Protein AF-A0A7X5Q4P7-F1 (afdb_monomer)

pLDDT: mean 75.38, std 23.19, range [30.03, 98.56]

Solvent-accessible surface area (backbone atoms only — not comparable to full-atom values): 17234 Å² total; per-residue (Å²): 124,75,67,67,56,54,57,60,57,51,59,61,58,67,78,73,73,81,76,84,82,74,85,82,78,89,74,89,78,78,92,73,88,84,77,88,77,82,89,75,85,79,78,77,83,89,79,81,81,82,79,59,72,75,64,62,54,59,66,60,60,74,66,74,66,83,81,75,87,78,77,82,71,84,77,64,68,76,69,62,65,70,67,66,76,75,76,83,83,81,78,83,86,84,88,80,89,84,87,90,87,77,96,78,83,93,75,80,93,80,86,78,79,89,68,87,69,76,76,75,80,74,76,81,56,62,39,76,70,57,77,77,55,74,66,51,54,50,50,53,50,48,54,43,43,51,58,31,74,50,52,73,70,54,47,61,75,41,38,68,59,52,50,49,52,51,57,76,45,67,81,49,51,62,69,57,48,52,46,53,40,64,71,34,72,69,48,44,51,25,50,54,46,22,59,74,34,68,71,54,31,49,58,49,49,54,58,50,43,55,52,47,51,54,38,47,74,69,66,70,41,73,77,33,44,57,41,42,17,58,77,64,73,48,62,46,67,65,55,48,50,26,63,76,70,66,35,54,67,58,44,52,53,51,49,55,62,59,51,64,76,74,120

Structure (mmCIF, N/CA/C/O backbone):
data_AF-A0A7X5Q4P7-F1
#
_entry.id   AF-A0A7X5Q4P7-F1
#
loop_
_atom_site.group_PDB
_atom_site.id
_atom_site.type_symbol
_atom_site.label_atom_id
_atom_site.label_alt_id
_atom_site.label_comp_id
_atom_site.label_asym_id
_atom_site.label_entity_id
_atom_site.label_seq_id
_atom_site.pdbx_PDB_ins_code
_atom_site.Cartn_x
_atom_site.Cartn_y
_atom_site.Cartn_z
_atom_site.occupancy
_atom_site.B_iso_or_equiv
_atom_site.auth_seq_id
_atom_site.auth_comp_id
_atom_site.auth_asym_id
_atom_site.auth_atom_id
_atom_site.pdbx_PDB_model_num
ATOM 1 N N . MET A 1 1 ? 28.514 2.087 5.784 1.00 44.16 1 MET A N 1
ATOM 2 C CA . MET A 1 1 ? 27.407 1.846 4.825 1.00 44.16 1 MET A CA 1
ATOM 3 C C . MET A 1 1 ? 25.999 1.965 5.427 1.00 44.16 1 MET A C 1
ATOM 5 O O . MET A 1 1 ? 25.095 2.312 4.687 1.00 44.16 1 MET A O 1
ATOM 9 N N . LYS A 1 2 ? 25.782 1.750 6.739 1.00 30.03 2 LYS A N 1
ATOM 10 C CA . LYS A 1 2 ? 24.465 1.969 7.387 1.00 30.03 2 LYS A CA 1
ATOM 11 C C . LYS A 1 2 ? 24.111 3.456 7.610 1.00 30.03 2 LYS A C 1
ATOM 13 O O . LYS A 1 2 ? 22.942 3.805 7.663 1.00 30.03 2 LYS A O 1
ATOM 18 N N . THR A 1 3 ? 25.109 4.339 7.678 1.00 33.47 3 THR A N 1
ATOM 19 C CA . THR A 1 3 ? 24.943 5.764 8.024 1.00 33.47 3 THR A CA 1
ATOM 20 C C . THR A 1 3 ? 24.511 6.657 6.856 1.00 33.47 3 THR A C 1
ATOM 22 O O . THR A 1 3 ? 23.756 7.597 7.070 1.00 33.47 3 THR A O 1
ATOM 25 N N . LEU A 1 4 ? 24.896 6.341 5.612 1.00 30.67 4 LEU A N 1
ATOM 26 C CA . LEU A 1 4 ? 24.435 7.096 4.432 1.00 30.67 4 LEU A CA 1
ATOM 27 C C . LEU A 1 4 ? 22.938 6.878 4.137 1.00 30.67 4 LEU A C 1
ATOM 29 O O . LEU A 1 4 ? 22.281 7.751 3.576 1.00 30.67 4 LEU A O 1
ATOM 33 N N . ILE A 1 5 ? 22.384 5.738 4.562 1.00 42.56 5 ILE A N 1
ATOM 34 C CA . ILE A 1 5 ? 20.968 5.394 4.368 1.00 42.56 5 ILE A CA 1
ATOM 35 C C . ILE A 1 5 ? 20.071 6.217 5.311 1.00 42.56 5 ILE A C 1
ATOM 37 O O . ILE A 1 5 ? 19.001 6.663 4.904 1.00 42.56 5 ILE A O 1
ATOM 41 N N . ALA A 1 6 ? 20.537 6.519 6.529 1.00 35.66 6 ALA A N 1
ATOM 42 C CA . ALA A 1 6 ? 19.802 7.362 7.477 1.00 35.66 6 ALA A CA 1
ATOM 43 C C . ALA A 1 6 ? 19.658 8.821 6.993 1.00 35.66 6 ALA A C 1
ATOM 45 O O . ALA A 1 6 ? 18.632 9.453 7.233 1.00 35.66 6 ALA A O 1
ATOM 46 N N . ILE A 1 7 ? 20.643 9.340 6.249 1.00 37.41 7 ILE A N 1
ATOM 47 C CA . ILE A 1 7 ? 20.622 10.716 5.726 1.00 37.41 7 ILE A CA 1
ATOM 48 C C . ILE A 1 7 ? 19.608 10.863 4.572 1.00 37.41 7 ILE A C 1
ATOM 50 O O . ILE A 1 7 ? 18.927 11.882 4.483 1.00 37.41 7 ILE A O 1
ATOM 54 N N . SER A 1 8 ? 19.415 9.829 3.739 1.00 35.50 8 SER A N 1
ATOM 55 C CA . SER A 1 8 ? 18.372 9.845 2.694 1.00 35.50 8 SER A CA 1
ATOM 56 C C . SER A 1 8 ? 16.945 9.731 3.245 1.00 35.50 8 SER A C 1
ATOM 58 O O . SER A 1 8 ? 16.029 10.302 2.657 1.00 35.50 8 SER A O 1
ATOM 60 N N . LEU A 1 9 ? 16.748 9.052 4.380 1.00 39.72 9 LEU A N 1
ATOM 61 C CA . LEU A 1 9 ? 15.451 8.976 5.068 1.00 39.72 9 LEU A CA 1
ATOM 62 C C . LEU A 1 9 ? 15.114 10.267 5.837 1.00 39.72 9 LEU A C 1
ATOM 64 O O . LEU A 1 9 ? 13.952 10.656 5.897 1.00 39.72 9 LEU A O 1
ATOM 68 N N . ALA A 1 10 ? 16.113 10.994 6.347 1.00 34.34 10 ALA A N 1
ATOM 69 C CA . ALA A 1 10 ? 15.900 12.302 6.975 1.00 34.34 10 ALA A CA 1
ATOM 70 C C . ALA A 1 10 ? 15.531 13.406 5.960 1.00 34.34 10 ALA A C 1
ATOM 72 O O . ALA A 1 10 ? 14.744 14.295 6.278 1.00 34.34 10 ALA A O 1
ATOM 73 N N . ALA A 1 11 ? 16.016 13.331 4.715 1.00 38.34 11 ALA A N 1
ATOM 74 C CA . ALA A 1 11 ? 15.588 14.247 3.650 1.00 38.34 11 ALA A CA 1
ATOM 75 C C . ALA A 1 11 ? 14.103 14.057 3.262 1.00 38.34 11 ALA A C 1
ATOM 77 O O . ALA A 1 11 ? 13.435 15.021 2.893 1.00 38.34 11 ALA A O 1
ATOM 78 N N . LEU A 1 12 ? 13.564 12.842 3.428 1.00 46.25 12 LEU A N 1
ATOM 79 C CA . LEU A 1 12 ? 12.129 12.541 3.306 1.00 46.25 12 LEU A CA 1
ATOM 80 C C . LEU A 1 12 ? 11.284 13.144 4.449 1.00 46.25 12 LEU A C 1
ATOM 82 O O . LEU A 1 12 ? 10.089 13.363 4.269 1.00 46.25 12 LEU A O 1
ATOM 86 N N . PHE A 1 13 ? 11.890 13.462 5.600 1.00 41.94 13 PHE A N 1
ATOM 87 C CA . PHE A 1 13 ? 11.204 14.037 6.765 1.00 41.94 13 PHE A CA 1
ATOM 88 C C . PHE A 1 13 ? 10.986 15.557 6.657 1.00 41.94 13 PHE A C 1
ATOM 90 O O . PHE A 1 13 ? 10.002 16.074 7.181 1.00 41.94 13 PHE A O 1
ATOM 97 N N . VAL A 1 14 ? 11.862 16.284 5.952 1.00 41.16 14 VAL A N 1
ATOM 98 C CA . VAL A 1 14 ? 11.784 17.758 5.851 1.00 41.16 14 VAL A CA 1
ATOM 99 C C . VAL A 1 14 ? 10.824 18.222 4.747 1.00 41.16 14 VAL A C 1
ATOM 101 O O . VAL A 1 14 ? 10.177 19.251 4.898 1.00 41.16 14 VAL A O 1
ATOM 104 N N . ALA A 1 15 ? 10.645 17.449 3.673 1.00 40.34 15 ALA A N 1
ATOM 105 C CA . ALA A 1 15 ? 9.782 17.848 2.556 1.00 40.34 15 ALA A CA 1
ATOM 106 C C . ALA A 1 15 ? 8.267 17.678 2.814 1.00 40.34 15 ALA A C 1
ATOM 108 O O . ALA A 1 15 ? 7.466 18.090 1.981 1.00 40.34 15 ALA A O 1
ATOM 109 N N . ASN A 1 16 ? 7.860 17.075 3.939 1.00 45.00 16 ASN A N 1
ATOM 110 C CA . ASN A 1 16 ? 6.469 16.659 4.180 1.00 45.00 16 ASN A CA 1
ATOM 111 C C . ASN A 1 16 ? 5.776 17.379 5.362 1.00 45.00 16 ASN A C 1
ATOM 113 O O . ASN A 1 16 ? 4.714 16.947 5.798 1.00 45.00 16 ASN A O 1
ATOM 117 N N . GLN A 1 17 ? 6.368 18.453 5.907 1.00 39.75 17 GLN A N 1
ATOM 118 C CA . GLN A 1 17 ? 5.825 19.203 7.062 1.00 39.75 17 GLN A CA 1
ATOM 119 C C . GLN A 1 17 ? 5.347 20.632 6.737 1.00 39.75 17 GLN A C 1
ATOM 121 O O . GLN A 1 17 ? 4.830 21.307 7.621 1.00 39.75 17 GLN A O 1
ATOM 126 N N . GLU A 1 18 ? 5.443 21.104 5.490 1.00 41.31 18 GLU A N 1
ATOM 127 C CA . GLU A 1 18 ? 5.025 22.468 5.124 1.00 41.31 18 GLU A CA 1
ATOM 128 C C . GLU A 1 18 ? 3.984 22.480 4.001 1.00 41.31 18 GLU A C 1
ATOM 130 O O . GLU A 1 18 ? 4.253 22.903 2.886 1.00 41.31 18 GLU A O 1
ATOM 135 N N . THR A 1 19 ? 2.757 22.050 4.294 1.00 46.00 19 THR A N 1
ATOM 136 C CA . THR A 1 19 ? 1.569 22.587 3.605 1.00 46.00 19 THR A CA 1
ATOM 137 C C . THR A 1 19 ? 0.433 22.761 4.609 1.00 46.00 19 THR A C 1
ATOM 139 O O . THR A 1 19 ? -0.514 21.985 4.692 1.00 46.00 19 THR A O 1
ATOM 142 N N . SER A 1 20 ? 0.546 23.823 5.410 1.00 39.50 20 SER A N 1
ATOM 143 C CA . SER A 1 20 ? -0.615 24.459 6.028 1.00 39.50 20 SER A CA 1
ATOM 144 C C . SER A 1 20 ? -1.478 25.025 4.902 1.00 39.50 20 SER A C 1
ATOM 146 O O . SER A 1 20 ? -1.087 25.982 4.237 1.00 39.50 20 SER A O 1
ATOM 148 N N . ILE A 1 21 ? -2.615 24.388 4.643 1.00 41.94 21 ILE A N 1
ATOM 149 C CA . ILE A 1 21 ? -3.587 24.820 3.639 1.00 41.94 21 ILE A CA 1
ATOM 150 C C . ILE A 1 21 ? -4.313 26.054 4.191 1.00 41.94 21 ILE A C 1
ATOM 152 O O . ILE A 1 21 ? -5.135 25.937 5.099 1.00 41.94 21 ILE A O 1
ATOM 156 N N . GLU A 1 22 ? -4.011 27.234 3.650 1.00 46.50 22 GLU A N 1
ATOM 157 C CA . GLU A 1 22 ? -4.879 28.410 3.777 1.00 46.50 22 GLU A CA 1
ATOM 158 C C . GLU A 1 22 ? -6.068 28.305 2.798 1.00 46.50 22 GLU A C 1
ATOM 160 O O . GLU A 1 22 ? -5.938 27.701 1.726 1.00 46.50 22 GLU A O 1
ATOM 165 N N . PRO A 1 23 ? -7.243 28.867 3.139 1.00 49.41 23 PRO A N 1
ATOM 166 C CA . PRO A 1 23 ? -8.433 28.779 2.302 1.00 49.41 23 PRO A CA 1
ATOM 167 C C . PRO A 1 23 ? -8.307 29.673 1.061 1.00 49.41 23 PRO A C 1
ATOM 169 O O . PRO A 1 23 ? -8.109 30.881 1.160 1.00 49.41 23 PRO A O 1
ATOM 172 N N . ILE A 1 24 ? -8.465 29.077 -0.123 1.00 41.34 24 ILE A N 1
ATOM 173 C CA . ILE A 1 24 ? -8.487 29.799 -1.400 1.00 41.34 24 ILE A CA 1
ATOM 174 C C . ILE A 1 24 ? -9.794 30.593 -1.500 1.00 41.34 24 ILE A C 1
ATOM 176 O O . ILE A 1 24 ? -10.875 30.021 -1.652 1.00 41.34 24 ILE A O 1
ATOM 180 N N . GLU A 1 25 ? -9.685 31.921 -1.445 1.00 40.72 25 GLU A N 1
ATOM 181 C CA . GLU A 1 25 ? -10.736 32.832 -1.887 1.00 40.72 25 GLU A CA 1
ATOM 182 C C . GLU A 1 25 ? -10.951 32.696 -3.401 1.00 40.72 25 GLU A C 1
ATOM 184 O O . GLU A 1 25 ? -10.037 32.790 -4.221 1.00 40.72 25 GLU A O 1
ATOM 189 N N . THR A 1 26 ? -12.212 32.480 -3.761 1.00 47.44 26 THR A N 1
ATOM 190 C CA . THR A 1 26 ? -12.765 32.512 -5.115 1.00 47.44 26 THR A CA 1
ATOM 191 C C . THR A 1 26 ? -12.425 33.817 -5.839 1.00 47.44 26 THR A C 1
ATOM 193 O O . THR A 1 26 ? -13.038 34.853 -5.579 1.00 47.44 26 THR A O 1
ATOM 196 N N . LEU A 1 27 ? -11.516 33.749 -6.814 1.00 36.88 27 LEU A N 1
ATOM 197 C CA . LEU A 1 27 ? -11.344 34.782 -7.834 1.00 36.88 27 LEU A CA 1
ATOM 198 C C . LEU A 1 27 ? -12.012 34.346 -9.142 1.00 36.88 27 LEU A C 1
ATOM 200 O O . LEU A 1 27 ? -11.603 33.392 -9.801 1.00 36.88 27 LEU A O 1
ATOM 204 N N . LEU A 1 28 ? -13.068 35.084 -9.486 1.00 46.84 28 LEU A N 1
ATOM 205 C CA . LEU A 1 28 ? -13.744 35.096 -10.779 1.00 46.84 28 LEU A CA 1
ATOM 206 C C . LEU A 1 28 ? -12.745 35.452 -11.888 1.00 46.84 28 LEU A C 1
ATOM 208 O O . LEU A 1 28 ? -12.280 36.590 -11.954 1.00 46.84 28 LEU A O 1
ATOM 212 N N . PHE A 1 29 ? -12.463 34.506 -12.783 1.00 37.69 29 PHE A N 1
ATOM 213 C CA . PHE A 1 29 ? -11.791 34.790 -14.048 1.00 37.69 29 PHE A CA 1
ATOM 214 C C . PHE A 1 29 ? -12.815 34.958 -15.169 1.00 37.69 29 PHE A C 1
ATOM 216 O O . PHE A 1 29 ? -13.650 34.094 -15.427 1.00 37.69 29 PHE A O 1
ATOM 223 N N . SER A 1 30 ? -12.726 36.123 -15.803 1.00 43.00 30 SER A N 1
ATOM 224 C CA . SER A 1 30 ? -13.420 36.538 -17.014 1.00 43.00 30 SER A CA 1
ATOM 225 C C . SER A 1 30 ? -13.041 35.673 -18.214 1.00 43.00 30 SER A C 1
ATOM 227 O O . SER A 1 30 ? -11.862 35.388 -18.427 1.00 43.00 30 SER A O 1
ATOM 229 N N . GLU A 1 31 ? -14.041 35.337 -19.024 1.00 52.38 31 GLU A N 1
ATOM 230 C CA . GLU A 1 31 ? -13.913 34.662 -20.313 1.00 52.38 31 GLU A CA 1
ATOM 231 C C . GLU A 1 31 ? -12.974 35.444 -21.249 1.00 52.38 31 GLU A C 1
ATOM 233 O O . GLU A 1 31 ? -13.259 36.583 -21.624 1.00 52.38 31 GLU A O 1
ATOM 238 N N . GLN A 1 32 ? -11.854 34.828 -21.638 1.00 41.31 32 GLN A N 1
ATOM 239 C CA . GLN A 1 32 ? -11.076 35.253 -22.797 1.00 41.31 32 GLN A CA 1
ATOM 240 C C . GLN A 1 32 ? -11.083 34.165 -23.869 1.00 41.31 32 GLN A C 1
ATOM 242 O O . GLN A 1 32 ? -10.876 32.979 -23.622 1.00 41.31 32 GLN A O 1
ATOM 247 N N . GLU A 1 33 ? -11.380 34.648 -25.064 1.00 47.12 33 GLU A N 1
ATOM 248 C CA . GLU A 1 33 ? -11.607 33.975 -26.331 1.00 47.12 33 GLU A CA 1
ATOM 249 C C . GLU A 1 33 ? -10.344 33.231 -26.801 1.00 47.12 33 GLU A C 1
ATOM 251 O O . GLU A 1 33 ? -9.293 33.830 -27.039 1.00 47.12 33 GLU A O 1
ATOM 256 N N . ILE A 1 34 ? -10.438 31.904 -26.918 1.00 39.72 34 ILE A N 1
ATOM 257 C CA . ILE A 1 34 ? -9.332 31.042 -27.350 1.00 39.72 34 ILE A CA 1
ATOM 258 C C . ILE A 1 34 ? -9.239 31.096 -28.878 1.00 39.72 34 ILE A C 1
ATOM 260 O O . ILE A 1 34 ? -10.090 30.563 -29.591 1.00 39.72 34 ILE A O 1
ATOM 264 N N . THR A 1 35 ? -8.178 31.720 -29.385 1.00 42.59 35 THR A N 1
ATOM 265 C CA . THR A 1 35 ? -7.771 31.632 -30.791 1.00 42.59 35 THR A CA 1
ATOM 266 C C . THR A 1 35 ? -6.912 30.382 -30.995 1.00 42.59 35 THR A C 1
ATOM 268 O O . THR A 1 35 ? -5.898 30.186 -30.330 1.00 42.59 35 THR A O 1
ATOM 271 N N . LEU A 1 36 ? -7.343 29.513 -31.914 1.00 48.59 36 LEU A N 1
ATOM 272 C CA . LEU A 1 36 ? -6.653 28.279 -32.296 1.00 48.59 36 LEU A CA 1
ATOM 273 C C . LEU A 1 36 ? -5.337 28.597 -33.026 1.00 48.59 36 LEU A C 1
ATOM 275 O O . LEU A 1 36 ? -5.349 29.146 -34.128 1.00 48.59 36 LEU A O 1
ATOM 279 N N . VAL A 1 37 ? -4.212 28.216 -32.418 1.00 55.38 37 VAL A N 1
ATOM 280 C CA . VAL A 1 37 ? -2.877 28.206 -33.038 1.00 55.38 37 VAL A CA 1
ATOM 281 C C . VAL A 1 37 ? -2.648 26.830 -33.687 1.00 55.38 37 VAL A C 1
ATOM 283 O O . VAL A 1 37 ? -2.949 25.820 -33.050 1.00 55.38 37 VAL A O 1
ATOM 286 N N . PRO A 1 38 ? -2.153 26.748 -34.937 1.00 57.28 38 PRO A N 1
ATOM 287 C CA . PRO A 1 38 ? -1.924 25.471 -35.609 1.00 57.28 38 PRO A CA 1
ATOM 288 C C . PRO A 1 38 ? -0.695 24.723 -35.067 1.00 57.28 38 PRO A C 1
ATOM 290 O O . PRO A 1 38 ? 0.335 25.327 -34.772 1.00 57.28 38 PRO A O 1
ATOM 293 N N . GLU A 1 39 ? -0.830 23.394 -34.999 1.00 51.59 39 GLU A N 1
ATOM 294 C CA . GLU A 1 39 ? 0.185 22.403 -34.617 1.00 51.59 39 GLU A CA 1
ATOM 295 C C . GLU A 1 39 ? 1.526 22.614 -35.339 1.00 51.59 39 GLU A C 1
ATOM 297 O O . GLU A 1 39 ? 1.660 22.366 -36.542 1.00 51.59 39 GLU A O 1
ATOM 302 N N . SER A 1 40 ? 2.552 23.002 -34.583 1.00 50.69 40 SER A N 1
ATOM 303 C CA . SER A 1 40 ? 3.946 22.815 -34.972 1.00 50.69 40 SER A CA 1
ATOM 304 C C . SER A 1 40 ? 4.410 21.429 -34.530 1.00 50.69 40 SER A C 1
ATOM 306 O O . SER A 1 40 ? 4.337 21.088 -33.352 1.00 50.69 40 SER A O 1
ATOM 308 N N . LYS A 1 41 ? 4.903 20.637 -35.485 1.00 57.59 41 LYS A N 1
ATOM 309 C CA . LYS A 1 41 ? 5.621 19.383 -35.236 1.00 57.59 41 LYS A CA 1
ATOM 310 C C . LYS A 1 41 ? 6.887 19.681 -34.430 1.00 57.59 41 LYS A C 1
ATOM 312 O O . LYS A 1 41 ? 7.838 20.227 -34.982 1.00 57.59 41 LYS A O 1
ATOM 317 N N . GLU A 1 42 ? 6.889 19.330 -33.150 1.00 54.41 42 GLU A N 1
ATOM 318 C CA . GLU A 1 42 ? 8.109 19.276 -32.345 1.00 54.41 42 GLU A CA 1
ATOM 319 C C . GLU A 1 42 ? 8.861 17.984 -32.682 1.00 54.41 42 GLU A C 1
ATOM 321 O O . GLU A 1 42 ? 8.419 16.875 -32.380 1.00 54.41 42 GLU A O 1
ATOM 326 N N . GLU A 1 43 ? 9.988 18.139 -33.374 1.00 56.19 43 GLU A N 1
ATOM 327 C CA . GLU A 1 43 ? 10.996 17.094 -33.510 1.00 56.19 43 GLU A CA 1
ATOM 328 C C . GLU A 1 43 ? 11.627 16.845 -32.134 1.00 56.19 43 GLU A C 1
ATOM 330 O O . GLU A 1 43 ? 12.150 17.759 -31.494 1.00 56.19 43 GLU A O 1
ATOM 335 N N . MET A 1 44 ? 11.543 15.597 -31.667 1.00 53.78 44 MET A N 1
ATOM 336 C CA . MET A 1 44 ? 12.196 15.151 -30.440 1.00 53.78 44 MET A CA 1
ATOM 337 C C . MET A 1 44 ? 13.720 15.308 -30.555 1.00 53.78 44 MET A C 1
ATOM 339 O O . MET A 1 44 ? 14.294 14.818 -31.529 1.00 53.78 44 MET A O 1
ATOM 343 N N . PRO A 1 45 ? 14.401 15.896 -29.555 1.00 50.94 45 PRO A N 1
ATOM 344 C CA . PRO A 1 45 ? 15.852 15.871 -29.505 1.00 50.94 45 PRO A CA 1
ATOM 345 C C . PRO A 1 45 ? 16.340 14.447 -29.212 1.00 50.94 45 PRO A C 1
ATOM 347 O O . PRO A 1 45 ? 16.037 13.856 -28.175 1.00 50.94 45 PRO A O 1
ATOM 350 N N . GLU A 1 46 ? 17.102 13.902 -30.153 1.00 59.66 46 GLU A N 1
ATOM 351 C CA . GLU A 1 46 ? 17.886 12.684 -29.996 1.00 59.66 46 GLU A CA 1
ATOM 352 C C . GLU A 1 46 ? 19.067 12.982 -29.060 1.00 59.66 46 GLU A C 1
ATOM 354 O O . GLU A 1 46 ? 20.016 13.663 -29.437 1.00 59.66 46 GLU A O 1
ATOM 359 N N . TYR A 1 47 ? 18.991 12.505 -27.818 1.00 53.91 47 TYR A N 1
ATOM 360 C CA . TYR A 1 47 ? 20.126 12.472 -26.898 1.00 53.91 47 TYR A CA 1
ATOM 361 C C . TYR A 1 47 ? 20.090 11.192 -26.074 1.00 53.91 47 TYR A C 1
ATOM 363 O O . TYR A 1 47 ? 19.222 11.041 -25.218 1.00 53.91 47 TYR A O 1
ATOM 371 N N . VAL A 1 48 ? 21.097 10.340 -26.267 1.00 50.06 48 VAL A N 1
ATOM 372 C CA . VAL A 1 48 ? 21.801 9.682 -25.161 1.00 50.06 48 VAL A CA 1
ATOM 373 C C . VAL A 1 48 ? 23.276 9.602 -25.562 1.00 50.06 48 VAL A C 1
ATOM 375 O O . VAL A 1 48 ? 23.651 8.797 -26.408 1.00 50.06 48 VAL A O 1
ATOM 378 N N . GLU A 1 49 ? 24.104 10.473 -24.982 1.00 55.91 49 GLU A N 1
ATOM 379 C CA . GLU A 1 49 ? 25.549 10.246 -24.925 1.00 55.91 49 GLU A CA 1
ATOM 380 C C . GLU A 1 49 ? 25.796 9.056 -23.988 1.00 55.91 49 GLU A C 1
ATOM 382 O O . GLU A 1 49 ? 25.322 9.039 -22.849 1.00 55.91 49 GLU A O 1
ATOM 387 N N . GLU A 1 50 ? 26.506 8.042 -24.481 1.00 55.31 50 GLU A N 1
ATOM 388 C CA . GLU A 1 50 ? 26.997 6.930 -23.672 1.00 55.31 50 GLU A CA 1
ATOM 389 C C . GLU A 1 50 ? 27.934 7.481 -22.589 1.00 55.31 50 GLU A C 1
ATOM 391 O O . GLU A 1 50 ? 29.027 7.975 -22.872 1.00 55.31 50 GLU A O 1
ATOM 396 N N . VAL A 1 51 ? 27.493 7.423 -21.331 1.00 54.34 51 VAL A N 1
ATOM 397 C CA . VAL A 1 51 ? 28.338 7.759 -20.184 1.00 54.34 51 VAL A CA 1
ATOM 398 C C . VAL A 1 51 ? 29.392 6.662 -20.063 1.00 54.34 51 VAL A C 1
ATOM 400 O O . VAL A 1 51 ? 29.085 5.532 -19.687 1.00 54.34 51 VAL A O 1
ATOM 403 N N . ASN A 1 52 ? 30.626 7.002 -20.428 1.00 60.41 52 ASN A N 1
ATOM 404 C CA . ASN A 1 52 ? 31.780 6.117 -20.364 1.00 60.41 52 ASN A CA 1
ATOM 405 C C . ASN A 1 52 ? 32.023 5.680 -18.904 1.00 60.41 52 ASN A C 1
ATOM 407 O O . ASN A 1 52 ? 32.139 6.526 -18.012 1.00 60.41 52 ASN A O 1
ATOM 411 N N . GLU A 1 53 ? 32.078 4.368 -18.653 1.00 60.75 53 GLU A N 1
ATOM 412 C CA . GLU A 1 53 ? 32.181 3.776 -17.306 1.00 60.75 53 GLU A CA 1
ATOM 413 C C . GLU A 1 53 ? 33.415 4.274 -16.526 1.00 60.75 53 GLU A C 1
ATOM 415 O O . GLU A 1 53 ? 33.389 4.338 -15.295 1.00 60.75 53 GLU A O 1
ATOM 420 N N . ASP A 1 54 ? 34.452 4.728 -17.234 1.00 59.22 54 ASP A N 1
ATOM 421 C CA . ASP A 1 54 ? 35.686 5.251 -16.644 1.00 59.22 54 ASP A CA 1
ATOM 422 C C . ASP A 1 54 ? 35.488 6.565 -15.858 1.00 59.22 54 ASP A C 1
ATOM 424 O O . ASP A 1 54 ? 36.218 6.825 -14.901 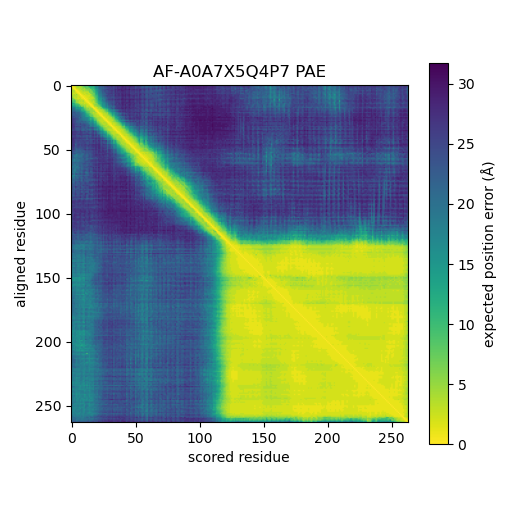1.00 59.22 54 ASP A O 1
ATOM 428 N N . THR A 1 55 ? 34.473 7.382 -16.173 1.00 59.69 55 THR A N 1
ATOM 429 C CA . THR A 1 55 ? 34.230 8.660 -15.466 1.00 59.69 55 THR A CA 1
ATOM 430 C C . THR A 1 55 ? 33.512 8.466 -14.123 1.00 59.69 55 THR A C 1
ATOM 432 O O . THR A 1 55 ? 33.623 9.296 -13.222 1.00 59.69 55 THR A O 1
ATOM 435 N N . ALA A 1 56 ? 32.799 7.349 -13.941 1.00 56.25 56 ALA A N 1
ATOM 436 C CA . ALA A 1 56 ? 32.104 7.053 -12.687 1.00 56.25 56 ALA A CA 1
ATOM 437 C C . ALA A 1 56 ? 33.065 6.642 -11.554 1.00 56.25 56 ALA A C 1
ATOM 439 O O . ALA A 1 56 ? 32.736 6.803 -10.377 1.00 56.25 56 ALA A O 1
ATOM 440 N N . ILE A 1 57 ? 34.256 6.137 -11.896 1.00 60.53 57 ILE A N 1
ATOM 441 C CA . ILE A 1 57 ? 35.266 5.698 -10.923 1.00 60.53 57 ILE A CA 1
ATOM 442 C C . ILE A 1 57 ? 36.004 6.902 -10.313 1.00 60.53 57 ILE A C 1
ATOM 444 O O . ILE A 1 57 ? 36.252 6.912 -9.108 1.00 60.53 57 ILE A O 1
ATOM 448 N N . GLU A 1 58 ? 36.262 7.955 -11.093 1.00 60.72 58 GLU A N 1
ATOM 449 C CA . GLU A 1 58 ? 36.998 9.145 -10.634 1.00 60.72 58 GLU A CA 1
ATOM 450 C C . GLU A 1 58 ? 36.211 9.953 -9.578 1.00 60.72 58 GLU A C 1
ATOM 452 O O . GLU A 1 58 ? 36.774 10.410 -8.583 1.00 60.72 58 GLU A O 1
ATOM 457 N N . ILE A 1 59 ? 34.877 10.010 -9.697 1.00 58.56 59 ILE A N 1
ATOM 458 C CA . ILE A 1 59 ? 34.000 10.683 -8.716 1.00 58.56 59 ILE A CA 1
ATOM 459 C C . ILE A 1 59 ? 33.940 9.917 -7.377 1.00 58.56 59 ILE A C 1
ATOM 461 O O . ILE A 1 59 ? 33.705 10.511 -6.321 1.00 58.56 59 ILE A O 1
ATOM 465 N N . LEU A 1 60 ? 34.171 8.599 -7.387 1.00 56.72 60 LEU A N 1
ATOM 466 C CA . LEU A 1 60 ? 34.186 7.783 -6.168 1.00 56.72 60 LEU A CA 1
ATOM 467 C C . LEU A 1 60 ? 35.521 7.861 -5.411 1.00 56.72 60 LEU A C 1
ATOM 469 O O . LEU A 1 60 ? 35.523 7.678 -4.192 1.00 56.72 60 LEU A O 1
ATOM 473 N N . GLU A 1 61 ? 36.638 8.164 -6.081 1.00 59.69 61 GLU A N 1
ATOM 474 C CA . GLU A 1 61 ? 37.941 8.323 -5.418 1.00 59.69 61 GLU A CA 1
ATOM 475 C C . GLU A 1 61 ? 38.113 9.685 -4.724 1.00 59.69 61 GLU A C 1
ATOM 477 O O . GLU A 1 61 ? 38.739 9.740 -3.662 1.00 59.69 61 GLU A O 1
ATOM 482 N N . GLU A 1 62 ? 37.484 10.759 -5.215 1.00 57.00 62 GLU A N 1
ATOM 483 C CA . GLU A 1 62 ? 37.540 12.082 -4.565 1.00 57.00 62 GLU A CA 1
ATOM 484 C C . GLU A 1 62 ? 36.728 12.182 -3.258 1.00 57.00 62 GLU A C 1
ATOM 486 O O . GLU A 1 62 ? 36.982 13.065 -2.439 1.00 57.00 62 GLU A O 1
ATOM 491 N N . GLN A 1 63 ? 35.800 11.255 -2.987 1.00 53.16 63 GLN A N 1
ATOM 492 C CA . GLN A 1 63 ? 35.046 11.226 -1.722 1.00 53.16 63 GLN A CA 1
ATOM 493 C C . GLN A 1 63 ? 35.715 10.417 -0.602 1.00 53.16 63 GLN A C 1
ATOM 495 O O . GLN A 1 63 ? 35.105 10.166 0.440 1.00 53.16 63 GLN A O 1
ATOM 500 N N . LYS A 1 64 ? 36.993 10.051 -0.754 1.00 55.94 64 LYS A N 1
ATOM 501 C CA . LYS A 1 64 ? 37.811 9.433 0.303 1.00 55.94 64 LYS A CA 1
ATOM 502 C C . LYS A 1 64 ? 38.267 10.466 1.352 1.00 55.94 64 LYS A C 1
ATOM 504 O O . LYS A 1 64 ? 39.441 10.538 1.708 1.00 55.94 64 LYS A O 1
ATOM 509 N N . LEU A 1 65 ? 37.319 11.270 1.831 1.00 48.09 65 LEU A N 1
ATOM 510 C CA . LEU A 1 65 ? 37.480 12.262 2.885 1.00 48.09 65 LEU A CA 1
ATOM 511 C C . LEU A 1 65 ? 37.528 11.578 4.260 1.00 48.09 65 LEU A C 1
ATOM 513 O O . LEU A 1 65 ? 36.623 10.840 4.646 1.00 48.09 65 LEU A O 1
ATOM 517 N N . GLU A 1 66 ? 38.646 11.828 4.938 1.00 51.38 66 GLU A N 1
ATOM 518 C CA . GLU A 1 66 ? 38.932 11.770 6.376 1.00 51.38 66 GLU A CA 1
ATOM 519 C C . GLU A 1 66 ? 37.851 11.133 7.271 1.00 51.38 66 GLU A C 1
ATOM 521 O O . GLU A 1 66 ? 36.948 11.786 7.790 1.00 51.38 66 GLU A O 1
ATOM 526 N N . LEU A 1 67 ? 37.992 9.827 7.509 1.00 42.88 67 LEU A N 1
ATOM 527 C CA . LEU A 1 67 ? 37.321 9.151 8.616 1.00 42.88 67 LEU A CA 1
ATOM 528 C C . LEU A 1 67 ? 38.129 9.390 9.897 1.00 42.88 67 LEU A C 1
ATOM 530 O O . LEU A 1 67 ? 39.168 8.764 10.108 1.00 42.88 67 LEU A O 1
ATOM 534 N N . GLU A 1 68 ? 37.642 10.288 10.751 1.00 63.34 68 GLU A N 1
ATOM 535 C CA . GLU A 1 68 ? 38.125 10.421 12.127 1.00 63.34 68 GLU A CA 1
ATOM 536 C C . GLU A 1 68 ? 37.902 9.119 12.929 1.00 63.34 68 GLU A C 1
ATOM 538 O O . GLU A 1 68 ? 36.938 8.381 12.681 1.00 63.34 68 GLU A O 1
ATOM 543 N N . PRO A 1 69 ? 38.778 8.807 13.904 1.00 52.09 69 PRO A N 1
ATOM 544 C CA . PRO A 1 69 ? 38.679 7.591 14.702 1.00 52.09 69 PRO A CA 1
ATOM 545 C C . PRO A 1 69 ? 37.413 7.589 15.569 1.00 52.09 69 PRO A C 1
ATOM 547 O O . PRO A 1 69 ? 37.228 8.412 16.464 1.00 52.09 69 PRO A O 1
ATOM 550 N N . VAL A 1 70 ? 36.547 6.608 15.313 1.00 46.44 70 VAL A N 1
ATOM 551 C CA . VAL A 1 70 ? 35.331 6.341 16.086 1.00 46.44 70 VAL A CA 1
ATOM 552 C C . VAL A 1 70 ? 35.713 5.924 17.507 1.00 46.44 70 VAL A C 1
ATOM 554 O O . VAL A 1 70 ? 36.396 4.925 17.719 1.00 46.44 70 VAL A O 1
ATOM 557 N N . VAL A 1 71 ? 35.246 6.703 18.481 1.00 51.44 71 VAL A N 1
ATOM 558 C CA . VAL A 1 71 ? 35.355 6.431 19.917 1.00 51.44 71 VAL A CA 1
ATOM 559 C C . VAL A 1 71 ? 34.664 5.099 20.244 1.00 51.44 71 VAL A C 1
ATOM 561 O O . VAL A 1 71 ? 33.497 4.904 19.905 1.00 51.44 71 VAL A O 1
ATOM 564 N N . SER A 1 72 ? 35.384 4.180 20.897 1.00 53.84 72 SER A N 1
ATOM 565 C CA . SER A 1 72 ? 34.885 2.862 21.315 1.00 53.84 72 SER A CA 1
ATOM 566 C C . SER A 1 72 ? 33.628 2.968 22.189 1.00 53.84 72 SER A C 1
ATOM 568 O O . SER A 1 72 ? 33.670 3.495 23.298 1.00 53.84 72 SER A O 1
ATOM 570 N N . LEU A 1 73 ? 32.516 2.408 21.704 1.00 52.03 73 LEU A N 1
ATOM 571 C CA . LEU A 1 73 ? 31.213 2.349 22.387 1.00 52.03 73 LEU A CA 1
ATOM 572 C C . LEU A 1 73 ? 31.034 1.109 23.289 1.00 52.03 73 LEU A C 1
ATOM 574 O O . LEU A 1 73 ? 29.929 0.829 23.749 1.00 52.03 73 LEU A O 1
ATOM 578 N N . GLU A 1 74 ? 32.104 0.373 23.590 1.00 51.53 74 GLU A N 1
ATOM 579 C CA . GLU A 1 74 ? 32.043 -0.872 24.378 1.00 51.53 74 GLU A CA 1
ATOM 580 C C . GLU A 1 74 ? 31.739 -0.653 25.877 1.00 51.53 74 GLU A C 1
ATOM 582 O O . GLU A 1 74 ? 31.506 -1.614 26.598 1.00 51.53 74 GLU A O 1
ATOM 587 N N . GLY A 1 75 ? 31.666 0.595 26.357 1.00 49.03 75 GLY A N 1
ATOM 588 C CA . GLY A 1 75 ? 31.428 0.909 27.774 1.00 49.03 75 GLY A CA 1
ATOM 589 C C . GLY A 1 75 ? 29.988 1.253 28.184 1.00 49.03 75 GLY A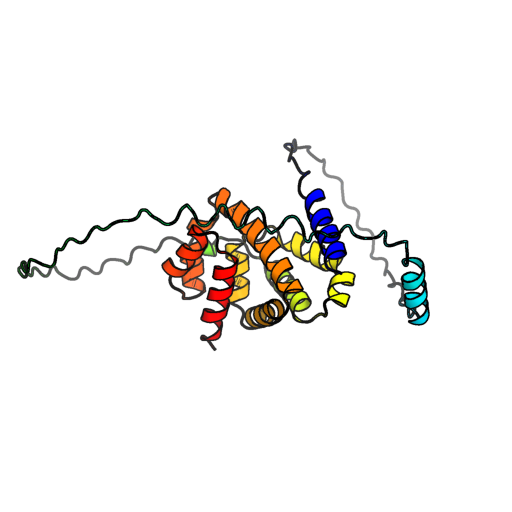 C 1
ATOM 590 O O . GLY A 1 75 ? 29.749 1.457 29.372 1.00 49.03 75 GLY A O 1
ATOM 591 N N . ILE A 1 76 ? 29.030 1.372 27.252 1.00 49.91 76 ILE A N 1
ATOM 592 C CA . ILE A 1 76 ? 27.677 1.892 27.570 1.00 49.91 76 ILE A CA 1
ATOM 593 C C . ILE A 1 76 ? 26.628 0.771 27.717 1.00 49.91 76 ILE A C 1
ATOM 595 O O . ILE A 1 76 ? 25.648 0.936 28.437 1.00 49.91 76 ILE A O 1
ATOM 599 N N . VAL A 1 77 ? 26.860 -0.411 27.137 1.00 47.34 77 VAL A N 1
ATOM 600 C CA . VAL A 1 77 ? 25.857 -1.497 27.095 1.00 47.34 77 VAL A CA 1
ATOM 601 C C . VAL A 1 77 ? 25.782 -2.319 28.397 1.00 47.34 77 VAL A C 1
ATOM 603 O O . VAL A 1 77 ? 24.761 -2.946 28.677 1.00 47.34 77 VAL A O 1
ATOM 606 N N . GLU A 1 78 ? 26.804 -2.277 29.257 1.00 52.84 78 GLU A N 1
ATOM 607 C CA . GLU A 1 78 ? 26.807 -3.055 30.512 1.00 52.84 78 GLU A CA 1
ATOM 608 C C . GLU A 1 78 ? 26.026 -2.407 31.668 1.00 52.84 78 GLU A C 1
ATOM 610 O O . GLU A 1 78 ? 25.750 -3.074 32.663 1.00 52.84 78 GLU A O 1
ATOM 615 N N . LYS A 1 79 ? 25.626 -1.130 31.568 1.00 50.03 79 LYS A N 1
ATOM 616 C CA . LYS A 1 79 ? 24.897 -0.460 32.663 1.00 50.03 79 LYS A CA 1
ATOM 617 C C . LYS A 1 79 ? 23.374 -0.554 32.585 1.00 50.03 79 LYS A C 1
ATOM 619 O O . LYS A 1 79 ? 22.738 -0.468 33.630 1.00 50.03 79 LYS A O 1
ATOM 624 N N . GLU A 1 80 ? 22.783 -0.772 31.411 1.00 49.81 80 GLU A N 1
ATOM 625 C CA . GLU A 1 80 ? 21.314 -0.835 31.275 1.00 49.81 80 GLU A CA 1
ATOM 626 C C . GLU A 1 80 ? 20.736 -2.254 31.392 1.00 49.81 80 GLU A C 1
ATOM 628 O O . GLU A 1 80 ? 19.571 -2.422 31.750 1.00 49.81 80 GLU A O 1
ATOM 633 N N . THR A 1 81 ? 21.539 -3.303 31.197 1.00 50.50 81 THR A N 1
ATOM 634 C CA . THR A 1 81 ? 21.067 -4.696 31.315 1.00 50.50 81 THR A CA 1
ATOM 635 C C . THR A 1 81 ? 20.875 -5.167 32.762 1.00 50.50 81 THR A C 1
ATOM 637 O O . THR A 1 81 ? 20.136 -6.122 32.998 1.00 50.50 81 THR A O 1
ATOM 640 N N . ALA A 1 82 ? 21.441 -4.468 33.752 1.00 51.91 82 ALA A N 1
ATOM 641 C CA . ALA A 1 82 ? 21.261 -4.799 35.168 1.00 51.91 82 ALA A CA 1
ATOM 642 C C . ALA A 1 82 ? 19.935 -4.288 35.770 1.00 51.91 82 ALA A C 1
ATOM 644 O O . ALA A 1 82 ? 19.536 -4.757 36.834 1.00 51.91 82 ALA A O 1
ATOM 645 N N . GLN A 1 83 ? 19.233 -3.358 35.111 1.00 51.22 83 GLN A N 1
ATOM 646 C CA . GLN A 1 83 ? 18.020 -2.744 35.671 1.00 51.22 83 GLN A CA 1
ATOM 647 C C . GLN A 1 83 ? 16.721 -3.454 35.251 1.00 51.22 83 GLN A C 1
ATOM 649 O O . GLN A 1 83 ? 15.700 -3.310 35.915 1.00 51.22 83 GLN A O 1
ATOM 654 N N . ILE A 1 84 ? 16.761 -4.277 34.198 1.00 51.97 84 ILE A N 1
ATOM 655 C CA . ILE A 1 84 ? 15.579 -4.981 33.664 1.00 51.97 84 ILE A CA 1
ATOM 656 C C . ILE A 1 84 ? 15.309 -6.308 34.404 1.00 51.97 84 ILE A C 1
ATOM 658 O O . ILE A 1 84 ? 14.182 -6.797 34.425 1.00 51.97 84 ILE A O 1
ATOM 662 N N . LEU A 1 85 ? 16.306 -6.870 35.094 1.00 49.94 85 LEU A N 1
ATOM 663 C CA . LEU A 1 85 ? 16.192 -8.167 35.781 1.00 49.94 85 LEU A CA 1
ATOM 664 C C . LEU A 1 85 ? 15.546 -8.109 37.177 1.00 49.94 85 LEU A C 1
ATOM 666 O O . LEU A 1 85 ? 15.394 -9.146 37.815 1.00 49.94 85 LEU A O 1
ATOM 670 N N . GLN A 1 86 ? 15.135 -6.929 37.654 1.00 52.00 86 GLN A N 1
ATOM 671 C CA . GLN A 1 86 ? 14.558 -6.761 38.995 1.00 52.00 86 GLN A CA 1
ATOM 672 C C . GLN A 1 86 ? 13.027 -6.587 39.011 1.00 52.00 86 GLN A C 1
ATOM 674 O O . GLN A 1 86 ? 12.442 -6.485 40.085 1.00 52.00 86 GLN A O 1
ATOM 679 N N . SER A 1 87 ? 12.362 -6.594 37.848 1.00 54.50 87 SER A N 1
ATOM 680 C CA . SER A 1 87 ? 10.921 -6.297 37.734 1.00 54.50 87 SER A CA 1
ATOM 681 C C . SER A 1 87 ? 10.023 -7.498 37.398 1.00 54.50 87 SER A C 1
ATOM 683 O O . SER A 1 87 ? 8.841 -7.298 37.152 1.00 54.50 87 SER A O 1
ATOM 685 N N . GLN A 1 88 ? 10.530 -8.737 37.400 1.00 49.09 88 GLN A N 1
ATOM 686 C CA . GLN A 1 88 ? 9.750 -9.937 37.023 1.00 49.09 88 GLN A CA 1
ATOM 687 C C . GLN A 1 88 ? 9.365 -10.864 38.197 1.00 49.09 88 GLN A C 1
ATOM 689 O O . GLN A 1 88 ? 9.149 -12.052 37.990 1.00 49.09 88 GLN A O 1
ATOM 694 N N . SER A 1 89 ? 9.278 -10.364 39.436 1.00 52.62 89 SER A N 1
ATOM 695 C CA . SER A 1 89 ? 9.104 -11.220 40.631 1.00 52.62 89 SER A CA 1
ATOM 696 C C . SER A 1 89 ? 7.748 -11.114 41.351 1.00 52.62 89 SER A C 1
ATOM 698 O O . SER A 1 89 ? 7.672 -11.471 42.525 1.00 52.62 89 SER A O 1
ATOM 700 N N . SER A 1 90 ? 6.672 -10.641 40.723 1.00 50.75 90 SER A N 1
ATOM 701 C CA . SER A 1 90 ? 5.388 -10.543 41.437 1.00 50.75 90 SER A CA 1
ATOM 702 C C . SER A 1 90 ? 4.170 -10.675 40.531 1.00 50.75 90 SER A C 1
ATOM 704 O O . SER A 1 90 ? 3.477 -9.689 40.315 1.00 50.75 90 SER A O 1
ATOM 706 N N . GLU A 1 91 ? 3.897 -11.881 40.037 1.00 53.72 91 GLU A N 1
ATOM 707 C CA . GLU A 1 91 ? 2.537 -12.290 39.656 1.00 53.72 91 GLU A CA 1
ATOM 708 C C . GLU A 1 91 ? 2.307 -13.734 40.140 1.00 53.72 91 GLU A C 1
ATOM 710 O O . GLU A 1 91 ? 2.451 -14.709 39.405 1.00 53.72 91 GLU A O 1
ATOM 715 N N . GLU A 1 92 ? 2.038 -13.825 41.449 1.00 50.25 92 GLU A N 1
ATOM 716 C CA . GLU A 1 92 ? 1.195 -14.841 42.102 1.00 50.25 92 GLU A CA 1
ATOM 717 C C . GLU A 1 92 ? -0.168 -14.887 41.383 1.00 50.25 92 GLU A C 1
ATOM 719 O O . GLU A 1 92 ? -0.762 -13.854 41.083 1.00 50.25 92 GLU A O 1
ATOM 724 N N . GLU A 1 93 ? -0.591 -16.050 40.890 1.00 53.53 93 GLU A N 1
ATOM 725 C CA . GLU A 1 93 ? -1.425 -17.008 41.634 1.00 53.53 93 GLU A CA 1
ATOM 726 C C . GLU A 1 93 ? -2.886 -16.535 41.766 1.00 53.53 93 GLU A C 1
ATOM 728 O O . GLU A 1 93 ? -3.273 -15.947 42.769 1.00 53.53 93 GLU A O 1
ATOM 733 N N . ILE A 1 94 ? -3.707 -16.827 40.745 1.00 54.94 94 ILE A N 1
ATOM 734 C CA . ILE A 1 94 ? -5.163 -17.005 40.895 1.00 54.94 94 ILE A CA 1
ATOM 735 C C . ILE A 1 94 ? -5.604 -18.186 40.011 1.00 54.94 94 ILE A C 1
ATOM 737 O O . ILE A 1 94 ? -5.851 -18.048 38.812 1.00 54.94 94 ILE A O 1
ATOM 741 N N . GLU A 1 95 ? -5.660 -19.360 40.635 1.00 57.84 95 GLU A N 1
ATOM 742 C CA . GLU A 1 95 ? -6.516 -20.495 40.276 1.00 57.84 95 GLU A CA 1
ATOM 743 C C . GLU A 1 95 ? -7.920 -20.250 40.860 1.00 57.84 95 GLU A C 1
ATOM 745 O O . GLU A 1 95 ? -8.030 -20.023 42.057 1.00 57.84 95 GLU A O 1
ATOM 750 N N . GLU A 1 96 ? -8.977 -20.325 40.046 1.00 56.06 96 GLU A N 1
ATOM 751 C CA . GLU A 1 96 ? -10.330 -20.787 40.438 1.00 56.06 96 GLU A CA 1
ATOM 752 C C . GLU A 1 96 ? -11.178 -20.841 39.153 1.00 56.06 96 GLU A C 1
ATOM 754 O O . GLU A 1 96 ? -11.393 -19.840 38.474 1.00 56.06 96 GLU A O 1
ATOM 759 N N . GLU A 1 97 ? -11.396 -22.025 38.583 1.00 55.75 97 GLU A N 1
ATOM 760 C CA . GLU A 1 97 ? -12.564 -22.874 38.854 1.00 55.75 97 GLU A CA 1
ATOM 761 C C . GLU A 1 97 ? -13.877 -22.217 38.399 1.00 55.75 97 GLU A C 1
ATOM 763 O O . GLU A 1 97 ? -14.335 -21.254 38.998 1.00 55.75 97 GLU A O 1
ATOM 768 N N . LEU A 1 98 ? -14.467 -22.750 37.317 1.00 51.16 98 LEU A N 1
ATOM 769 C CA . LEU A 1 98 ? -15.913 -22.981 37.149 1.00 51.16 98 LEU A CA 1
ATOM 770 C C . LEU A 1 98 ? -16.202 -23.563 35.748 1.00 51.16 98 LEU A C 1
ATOM 772 O O . LEU A 1 98 ? -16.238 -22.864 34.736 1.00 51.16 98 LEU A O 1
ATOM 776 N N . GLN A 1 99 ? -16.432 -24.877 35.709 1.00 55.34 99 GLN A N 1
ATOM 777 C CA . GLN A 1 99 ? -17.267 -25.535 34.695 1.00 55.34 99 GLN A CA 1
ATOM 778 C C . GLN A 1 99 ? -18.714 -25.720 35.261 1.00 55.34 99 GLN A C 1
ATOM 780 O O . GLN A 1 99 ? -19.018 -25.168 36.316 1.00 55.34 99 GLN A O 1
ATOM 785 N N . PRO A 1 100 ? -19.640 -26.480 34.635 1.00 66.50 100 PRO A N 1
ATOM 786 C CA . PRO A 1 100 ? -20.645 -25.961 33.702 1.00 66.50 100 PRO A CA 1
ATOM 787 C C . PRO A 1 100 ? -22.081 -26.406 34.071 1.00 66.50 100 PRO A C 1
ATOM 789 O O . PRO A 1 100 ? -22.314 -27.584 34.306 1.00 66.50 100 PRO A O 1
ATOM 792 N N . GLN A 1 101 ? -23.082 -25.525 34.061 1.00 47.12 101 GLN A N 1
ATOM 793 C CA . GLN A 1 101 ? -24.512 -25.905 34.109 1.00 47.12 101 GLN A CA 1
ATOM 794 C C . GLN A 1 101 ? -25.286 -24.798 33.363 1.00 47.12 101 GLN A C 1
ATOM 796 O O . GLN A 1 101 ? -24.954 -23.630 33.530 1.00 47.12 101 GLN A O 1
ATOM 801 N N . VAL A 1 102 ? -26.247 -25.026 32.466 1.00 54.47 102 VAL A N 1
ATOM 802 C CA . VAL A 1 102 ? -27.380 -25.957 32.512 1.00 54.47 102 VAL A CA 1
ATOM 803 C C . VAL A 1 102 ? -27.964 -26.148 31.102 1.00 54.47 102 VAL A C 1
ATOM 805 O O . VAL A 1 102 ? -28.207 -25.174 30.385 1.00 54.47 102 VAL A O 1
ATOM 808 N N . GLU A 1 103 ? -28.255 -27.402 30.753 1.00 57.84 103 GLU A N 1
ATOM 809 C CA . GLU A 1 103 ? -29.331 -27.784 29.840 1.00 57.84 103 GLU A CA 1
ATOM 810 C C . GLU A 1 103 ? -30.711 -27.339 30.361 1.00 57.84 103 GLU A C 1
ATOM 812 O O . GLU A 1 103 ? -31.126 -27.769 31.430 1.00 57.84 103 GLU A O 1
ATOM 817 N N . ASP A 1 104 ? -31.416 -26.509 29.592 1.00 59.16 104 ASP A N 1
ATOM 818 C CA . ASP A 1 104 ? -32.878 -26.476 29.366 1.00 59.16 104 ASP A CA 1
ATOM 819 C C . ASP A 1 104 ? -33.137 -25.172 28.590 1.00 59.16 104 ASP A C 1
ATOM 821 O O . ASP A 1 104 ? -32.757 -24.094 29.031 1.00 59.16 104 ASP A O 1
ATOM 825 N N . LEU A 1 105 ? -33.630 -25.169 27.353 1.00 55.78 105 LEU A N 1
ATOM 826 C CA . LEU A 1 105 ? -35.063 -25.151 27.073 1.00 55.78 105 LEU A CA 1
ATOM 827 C C . LEU A 1 105 ? -35.274 -25.533 25.601 1.00 55.78 105 LEU A C 1
ATOM 829 O O . LEU A 1 105 ? -35.366 -24.694 24.703 1.00 55.78 105 LEU A O 1
ATOM 833 N N . ALA A 1 106 ? -35.363 -26.835 25.354 1.00 58.72 106 ALA A N 1
ATOM 834 C CA . ALA A 1 106 ? -35.969 -27.368 24.147 1.00 58.72 106 ALA A CA 1
ATOM 835 C C . ALA A 1 106 ? -37.491 -27.378 24.340 1.00 58.72 106 ALA A C 1
ATOM 837 O O . ALA A 1 106 ? -38.023 -28.359 24.854 1.00 58.72 106 ALA A O 1
ATOM 838 N N . GLN A 1 107 ? -38.207 -26.312 23.956 1.00 57.62 107 GLN A N 1
ATOM 839 C CA . GLN A 1 107 ? -39.666 -26.389 23.795 1.00 57.62 107 GLN A CA 1
ATOM 840 C C . GLN A 1 107 ? -40.288 -25.214 23.015 1.00 57.62 107 GLN A C 1
ATOM 842 O O . GLN A 1 107 ? -40.028 -24.055 23.313 1.00 57.62 107 GLN A O 1
ATOM 847 N N . LEU A 1 108 ? -41.169 -25.588 22.070 1.00 54.34 108 LEU A N 1
ATOM 848 C CA . LEU A 1 108 ? -42.027 -24.793 21.166 1.00 54.34 108 LEU A CA 1
ATOM 849 C C . LEU A 1 108 ? -41.281 -24.029 20.055 1.00 54.34 108 LEU A C 1
ATOM 851 O O . LEU A 1 108 ? -40.725 -22.967 20.280 1.00 54.34 108 LEU A O 1
ATOM 855 N N . VAL A 1 109 ? -41.187 -24.493 18.802 1.00 64.75 109 VAL A N 1
ATOM 856 C CA . VAL A 1 109 ? -42.200 -25.096 17.904 1.00 64.75 109 VAL A CA 1
ATOM 857 C C . VAL A 1 109 ? -43.507 -24.303 17.861 1.00 64.75 109 VAL A C 1
ATOM 859 O O . VAL A 1 109 ? -44.555 -24.789 18.260 1.00 64.75 109 VAL A O 1
ATOM 862 N N . GLU A 1 110 ? -43.450 -23.112 17.270 1.00 57.47 110 GLU A N 1
ATOM 863 C CA . GLU A 1 110 ? -44.528 -22.625 16.411 1.00 57.47 110 GLU A CA 1
ATOM 864 C C . GLU A 1 110 ? -43.922 -22.205 15.072 1.00 57.47 110 GLU A C 1
ATOM 866 O O . GLU A 1 110 ? -42.947 -21.461 15.002 1.00 57.47 110 GLU A O 1
ATOM 871 N N . LYS A 1 111 ? -44.466 -22.775 13.998 1.00 64.38 111 LYS A N 1
ATOM 872 C CA . LYS A 1 111 ? -44.022 -22.604 12.617 1.00 64.38 111 LYS A CA 1
ATOM 873 C C . LYS A 1 111 ? -44.982 -21.618 11.941 1.00 64.38 111 LYS A C 1
ATOM 875 O O . LYS A 1 111 ? -46.034 -22.068 11.482 1.00 64.38 111 LYS A O 1
ATOM 880 N N . PRO A 1 112 ? -44.690 -20.304 11.884 1.00 58.06 112 PRO A N 1
ATOM 881 C CA . PRO A 1 112 ? -45.518 -19.383 11.127 1.00 58.06 112 PRO A CA 1
ATOM 882 C C . PRO A 1 112 ? -45.189 -19.461 9.635 1.00 58.06 112 PRO A C 1
ATOM 884 O O . PRO A 1 112 ? -44.060 -19.719 9.212 1.00 58.06 112 PRO A O 1
ATOM 887 N N . ALA A 1 113 ? -46.249 -19.290 8.855 1.00 54.72 113 ALA A N 1
ATOM 888 C CA . ALA A 1 113 ? -46.305 -19.456 7.419 1.00 54.72 113 ALA A CA 1
ATOM 889 C C . ALA A 1 113 ? -45.289 -18.582 6.671 1.00 54.72 113 ALA A C 1
ATOM 891 O O . ALA A 1 113 ? -45.087 -17.407 6.972 1.00 54.72 113 ALA A O 1
ATOM 892 N N . THR A 1 114 ? -44.697 -19.199 5.652 1.00 58.53 114 THR A N 1
ATOM 893 C CA . THR A 1 114 ? -43.817 -18.616 4.643 1.00 58.53 114 THR A CA 1
ATOM 894 C C . THR A 1 114 ? -44.543 -17.510 3.875 1.00 58.53 114 THR A C 1
ATOM 896 O O . THR A 1 114 ? -45.136 -17.739 2.824 1.00 58.53 114 THR A O 1
ATOM 899 N N . THR A 1 115 ? -44.499 -16.295 4.411 1.00 60.75 115 THR A N 1
ATOM 900 C CA . THR A 1 115 ? -44.727 -15.073 3.643 1.00 60.75 115 THR A CA 1
ATOM 901 C C . THR A 1 115 ? -43.465 -14.830 2.825 1.00 60.75 115 THR A C 1
ATOM 903 O O . THR A 1 115 ? -42.370 -14.776 3.383 1.00 60.75 115 THR A O 1
ATOM 906 N N . MET A 1 116 ? -43.613 -14.738 1.504 1.00 65.44 116 MET A N 1
ATOM 907 C CA . MET A 1 116 ? -42.561 -14.362 0.557 1.00 65.44 116 MET A CA 1
ATOM 908 C C . MET A 1 116 ? -42.135 -12.920 0.865 1.00 65.44 116 MET A C 1
ATOM 910 O O . MET A 1 116 ? -42.655 -11.974 0.281 1.00 65.44 116 MET A O 1
ATOM 914 N N . A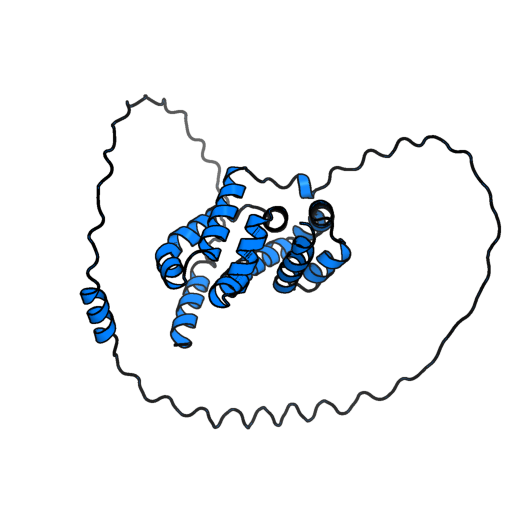LA A 1 117 ? -41.274 -12.756 1.869 1.00 60.59 117 ALA A N 1
ATOM 915 C CA . ALA A 1 117 ? -40.694 -11.480 2.238 1.00 60.59 117 ALA A CA 1
ATOM 916 C C . ALA A 1 117 ? -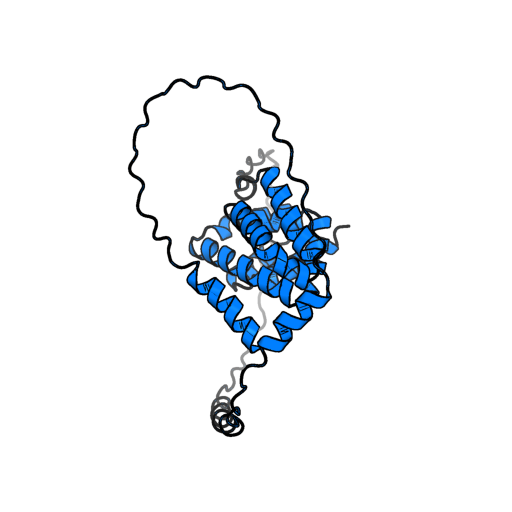39.838 -11.010 1.063 1.00 60.59 117 ALA A C 1
ATOM 918 O O . ALA A 1 117 ? -38.860 -11.668 0.702 1.00 60.59 117 ALA A O 1
ATOM 919 N N . GLU A 1 118 ? -40.243 -9.899 0.448 1.00 63.59 118 GLU A N 1
ATOM 920 C CA . GLU A 1 118 ? -39.393 -9.128 -0.448 1.00 63.59 118 GLU A CA 1
ATOM 921 C C . GLU A 1 118 ? -38.040 -8.957 0.238 1.00 63.59 118 GLU A C 1
ATOM 923 O O . GLU A 1 118 ? -37.946 -8.385 1.326 1.00 63.59 118 GLU A O 1
ATOM 928 N N . THR A 1 119 ? -36.998 -9.526 -0.365 1.00 65.12 119 THR A N 1
ATOM 929 C CA . THR A 1 119 ? -35.629 -9.358 0.111 1.00 65.12 119 THR A CA 1
ATOM 930 C C . THR A 1 119 ? -35.364 -7.859 0.221 1.00 65.12 119 THR A C 1
ATOM 932 O O . THR A 1 119 ? -35.471 -7.172 -0.803 1.00 65.12 119 THR A O 1
ATOM 935 N N . PRO A 1 120 ? -35.067 -7.333 1.426 1.00 72.31 120 PRO A N 1
ATOM 936 C CA . PRO A 1 120 ? -34.798 -5.918 1.603 1.00 72.31 120 PRO A CA 1
ATOM 937 C C . PRO A 1 120 ? -33.675 -5.533 0.645 1.00 72.31 120 PRO A C 1
ATOM 939 O O . PRO A 1 120 ? -32.633 -6.186 0.600 1.00 72.31 120 PRO A O 1
ATOM 942 N N . LYS A 1 121 ? -33.939 -4.519 -0.180 1.00 77.94 121 LYS A N 1
ATOM 943 C CA . LYS A 1 121 ? -32.995 -3.965 -1.148 1.00 77.94 121 LYS A CA 1
ATOM 944 C C . LYS A 1 121 ? -31.720 -3.597 -0.388 1.00 77.94 121 LYS A C 1
ATOM 946 O O . LYS A 1 121 ? -31.738 -2.637 0.377 1.00 77.94 121 LYS A O 1
ATOM 951 N N . ALA A 1 122 ? -30.673 -4.407 -0.544 1.00 82.25 122 ALA A N 1
ATOM 952 C CA . ALA A 1 122 ? -29.418 -4.236 0.174 1.00 82.25 122 ALA A CA 1
ATOM 953 C C . ALA A 1 122 ? -28.898 -2.813 -0.052 1.00 82.25 122 ALA A C 1
ATOM 955 O O . ALA A 1 122 ? -28.869 -2.331 -1.189 1.00 82.25 122 ALA A O 1
ATOM 956 N N . GLU A 1 123 ? -28.556 -2.126 1.034 1.00 85.25 123 GLU A N 1
ATOM 957 C CA . GLU A 1 123 ? -27.947 -0.804 0.948 1.00 85.25 123 GLU A CA 1
ATOM 958 C C . GLU A 1 123 ? -26.635 -0.898 0.149 1.00 85.25 123 GLU A C 1
ATOM 960 O O . GLU A 1 123 ? -25.912 -1.893 0.272 1.00 85.25 123 GLU A O 1
ATOM 965 N N . PRO A 1 124 ? -26.336 0.091 -0.712 1.00 87.88 124 PRO A N 1
ATOM 966 C CA . PRO A 1 124 ? -25.144 0.062 -1.550 1.00 87.88 124 PRO A CA 1
ATOM 967 C C . PRO A 1 124 ? -23.879 0.025 -0.688 1.00 87.88 124 PRO A C 1
ATOM 969 O O . PRO A 1 124 ? -23.749 0.772 0.282 1.00 87.88 124 PRO A O 1
ATOM 972 N N . ASN A 1 125 ? -22.933 -0.838 -1.060 1.00 91.75 125 ASN A N 1
ATOM 973 C CA . ASN A 1 125 ? -21.698 -1.021 -0.312 1.00 91.75 125 ASN A CA 1
ATOM 974 C C . ASN A 1 125 ? -20.820 0.245 -0.425 1.00 91.75 125 ASN A C 1
ATOM 976 O O . ASN A 1 125 ? -20.421 0.607 -1.537 1.00 91.75 125 ASN A O 1
ATOM 980 N N . PRO A 1 126 ? -20.466 0.920 0.687 1.00 95.00 126 PRO A N 1
ATOM 981 C CA . PRO A 1 126 ? -19.690 2.162 0.649 1.00 95.00 126 PRO A CA 1
ATOM 982 C C . PRO A 1 126 ? -18.324 1.990 -0.028 1.00 95.00 126 PRO A C 1
ATOM 984 O O . PRO A 1 126 ? -17.810 2.932 -0.627 1.00 95.00 126 PRO A O 1
ATOM 987 N N . TYR A 1 127 ? -17.747 0.785 -0.018 1.00 96.69 127 TYR A N 1
ATOM 988 C CA . TYR A 1 127 ? -16.494 0.491 -0.716 1.00 96.69 127 TYR A CA 1
ATOM 989 C C . TYR A 1 127 ? -16.583 0.705 -2.235 1.00 96.69 127 TYR A C 1
ATOM 991 O O . TYR A 1 127 ? -15.629 1.182 -2.850 1.00 96.69 127 TYR A O 1
ATOM 999 N N . GLU A 1 128 ? -17.724 0.387 -2.850 1.00 94.44 128 GLU A N 1
ATOM 1000 C CA . GLU A 1 128 ? -17.913 0.522 -4.299 1.00 94.44 128 GLU A CA 1
ATOM 1001 C C . GLU A 1 128 ? -18.029 1.980 -4.745 1.00 94.44 128 GLU A C 1
ATOM 1003 O O . GLU A 1 128 ? -17.760 2.293 -5.904 1.00 94.44 128 GLU A O 1
ATOM 1008 N N . THR A 1 129 ? -18.368 2.880 -3.819 1.00 96.25 129 THR A N 1
ATOM 1009 C CA . THR A 1 129 ? -18.455 4.319 -4.093 1.00 96.25 129 THR A CA 1
ATOM 1010 C C . THR A 1 129 ? -17.096 5.020 -4.126 1.00 96.25 129 THR A C 1
ATOM 1012 O O . THR A 1 129 ? -17.021 6.169 -4.558 1.00 96.25 129 THR A O 1
ATOM 1015 N N . LEU A 1 130 ? -16.015 4.345 -3.712 1.00 96.62 130 LEU A N 1
ATOM 1016 C CA . LEU A 1 130 ? -14.673 4.921 -3.748 1.00 96.62 130 LEU A CA 1
ATOM 1017 C C . LEU A 1 130 ? -14.214 5.106 -5.206 1.00 96.62 130 LEU A C 1
ATOM 1019 O O . LEU A 1 130 ? -14.109 4.114 -5.944 1.00 96.62 130 LEU A O 1
ATOM 1023 N N . PRO A 1 131 ? -13.905 6.348 -5.629 1.00 96.56 131 PRO A N 1
ATOM 1024 C CA . PRO A 1 131 ? -13.512 6.624 -7.000 1.00 96.56 131 PRO A CA 1
ATOM 1025 C C . PRO A 1 131 ? -12.198 5.915 -7.323 1.00 96.56 131 PRO A C 1
ATOM 1027 O O . PRO A 1 131 ? -11.284 5.842 -6.499 1.00 96.56 131 PRO A O 1
ATOM 1030 N N . LEU A 1 132 ? -12.135 5.353 -8.528 1.00 97.31 132 LEU A N 1
ATOM 1031 C CA . LEU A 1 132 ? -10.916 4.781 -9.077 1.00 97.31 132 LEU A CA 1
ATOM 1032 C C . LEU A 1 132 ? -10.985 4.807 -10.603 1.00 97.31 132 LEU A C 1
ATOM 1034 O O . LEU A 1 132 ? -11.722 4.015 -11.203 1.00 97.31 132 LEU A O 1
ATOM 1038 N N . SER A 1 133 ? -10.230 5.706 -11.226 1.00 97.44 133 SER A N 1
ATOM 1039 C CA . SER A 1 133 ? -10.171 5.805 -12.685 1.00 97.44 133 SER A CA 1
ATOM 1040 C C . SER A 1 133 ? -9.331 4.678 -13.303 1.00 97.44 133 SER A C 1
ATOM 1042 O O . SER A 1 133 ? -8.545 3.997 -12.639 1.00 97.44 133 SER A O 1
ATOM 1044 N N . ALA A 1 134 ? -9.504 4.444 -14.606 1.00 97.50 134 ALA A N 1
ATOM 1045 C CA . ALA A 1 134 ? -8.673 3.484 -15.336 1.00 97.50 134 ALA A CA 1
ATOM 1046 C C . ALA A 1 134 ? -7.203 3.937 -15.413 1.00 97.50 134 ALA A C 1
ATOM 1048 O O . ALA A 1 134 ? -6.303 3.099 -15.348 1.00 97.50 134 ALA A O 1
ATOM 1049 N N . GLU A 1 135 ? -6.966 5.249 -15.494 1.00 97.25 135 GLU A N 1
ATOM 1050 C CA . GLU A 1 135 ? -5.624 5.838 -15.498 1.00 97.25 135 GLU A CA 1
ATOM 1051 C C . GLU A 1 135 ? -4.909 5.581 -14.165 1.00 97.25 135 GLU A C 1
ATOM 1053 O O . GLU A 1 135 ? -3.768 5.125 -14.149 1.00 97.25 135 GLU A O 1
ATOM 1058 N N . GLU A 1 136 ? -5.595 5.771 -13.036 1.00 97.50 136 GLU A N 1
ATOM 1059 C CA . GLU A 1 136 ? -5.053 5.459 -11.708 1.00 97.50 136 GLU A CA 1
ATOM 1060 C C . GLU A 1 136 ? -4.669 3.990 -11.574 1.00 97.50 136 GLU A C 1
ATOM 1062 O O . GLU A 1 136 ? -3.581 3.681 -11.094 1.00 97.50 136 GLU A O 1
ATOM 1067 N N . LYS A 1 137 ? -5.526 3.071 -12.038 1.00 98.00 137 LYS A N 1
ATOM 1068 C CA . LYS A 1 137 ? -5.209 1.634 -12.041 1.00 98.00 137 LYS A CA 1
ATOM 1069 C C . LYS A 1 137 ? -3.936 1.345 -12.828 1.00 98.00 137 LYS A C 1
ATOM 1071 O O . LYS A 1 137 ? -3.099 0.567 -12.373 1.00 98.00 137 LYS A O 1
ATOM 1076 N N . GLN A 1 138 ? -3.772 1.985 -13.985 1.00 98.06 138 GLN A N 1
ATOM 1077 C CA . GLN A 1 138 ? -2.565 1.850 -14.791 1.00 98.06 138 GLN A CA 1
ATOM 1078 C C . GLN A 1 138 ? -1.338 2.408 -14.059 1.00 98.06 138 GLN A C 1
ATOM 1080 O O . GLN A 1 138 ? -0.308 1.739 -14.032 1.00 98.06 138 GLN A O 1
ATOM 1085 N N . LYS A 1 139 ? -1.444 3.580 -13.418 1.00 98.06 139 LYS A N 1
ATOM 1086 C CA . LYS A 1 139 ? -0.354 4.174 -12.623 1.00 98.06 139 LYS A CA 1
ATOM 1087 C C . LYS A 1 139 ? 0.042 3.300 -11.434 1.00 98.06 139 LYS A C 1
ATOM 1089 O O . LYS A 1 139 ? 1.231 3.109 -11.209 1.00 98.06 139 LYS A O 1
ATOM 1094 N N . ILE A 1 140 ? -0.925 2.712 -10.724 1.00 98.31 140 ILE A N 1
ATOM 1095 C CA . ILE A 1 140 ? -0.670 1.730 -9.655 1.00 98.31 140 ILE A CA 1
ATOM 1096 C C . ILE A 1 140 ? 0.103 0.531 -10.216 1.00 98.31 140 ILE A C 1
ATOM 1098 O O . ILE A 1 140 ? 1.094 0.100 -9.626 1.00 98.31 140 ILE A O 1
ATOM 1102 N N . GLY A 1 141 ? -0.322 0.015 -11.373 1.00 98.06 141 GLY A N 1
ATOM 1103 C CA . GLY A 1 141 ? 0.351 -1.100 -12.032 1.00 98.06 141 GLY A CA 1
ATOM 1104 C C . GLY A 1 141 ? 1.773 -0.774 -12.482 1.00 98.06 141 GLY A C 1
ATOM 1105 O O . GLY A 1 141 ? 2.666 -1.593 -12.285 1.00 98.06 141 GLY A O 1
ATOM 1106 N N . LEU A 1 142 ? 2.000 0.422 -13.030 1.00 97.75 142 LEU A N 1
ATOM 1107 C CA . LEU A 1 142 ? 3.333 0.908 -13.395 1.00 97.75 142 LEU A CA 1
ATOM 1108 C C . LEU A 1 142 ? 4.219 1.062 -12.159 1.00 97.75 142 LEU A C 1
ATOM 1110 O O . LEU A 1 142 ? 5.311 0.511 -12.136 1.00 97.75 142 LEU A O 1
ATOM 1114 N N . LEU A 1 143 ? 3.729 1.722 -11.107 1.00 97.75 143 LEU A N 1
ATOM 1115 C CA . LEU A 1 143 ? 4.476 1.928 -9.867 1.00 97.75 143 LEU A CA 1
ATOM 1116 C C . LEU A 1 143 ? 4.941 0.598 -9.258 1.00 97.75 143 LEU A C 1
ATOM 1118 O O . LEU A 1 143 ? 6.122 0.432 -8.955 1.00 97.75 143 LEU A O 1
ATOM 1122 N N . LEU A 1 144 ? 4.024 -0.361 -9.087 1.00 97.94 144 LEU A N 1
ATOM 1123 C CA . LEU A 1 144 ? 4.358 -1.664 -8.507 1.00 97.94 144 LEU A CA 1
ATOM 1124 C C . LEU A 1 144 ? 5.180 -2.535 -9.459 1.00 97.94 144 LEU A C 1
ATOM 1126 O O . LEU A 1 144 ? 6.032 -3.287 -8.993 1.00 97.94 144 LEU A O 1
ATOM 1130 N N . GLY A 1 145 ?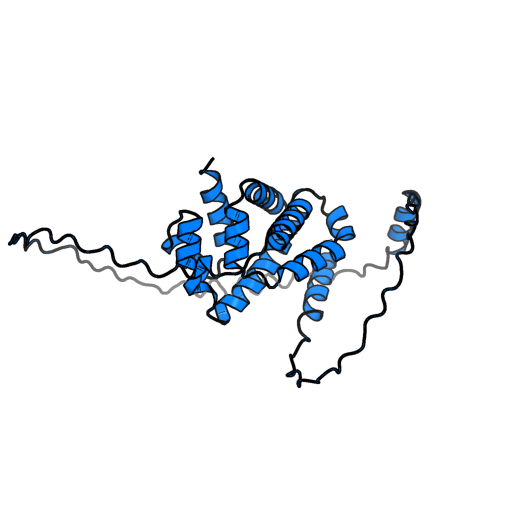 4.952 -2.428 -10.770 1.00 97.94 145 GLY A N 1
ATOM 1131 C CA . GLY A 1 145 ? 5.744 -3.103 -11.795 1.00 97.94 145 GLY A CA 1
ATOM 1132 C C . GLY A 1 145 ? 7.202 -2.653 -11.769 1.00 97.94 145 GLY A C 1
ATOM 1133 O O . GLY A 1 145 ? 8.085 -3.485 -11.584 1.00 97.94 145 GLY A O 1
ATOM 1134 N N . THR A 1 146 ? 7.447 -1.343 -11.839 1.00 97.06 146 THR A N 1
ATOM 1135 C CA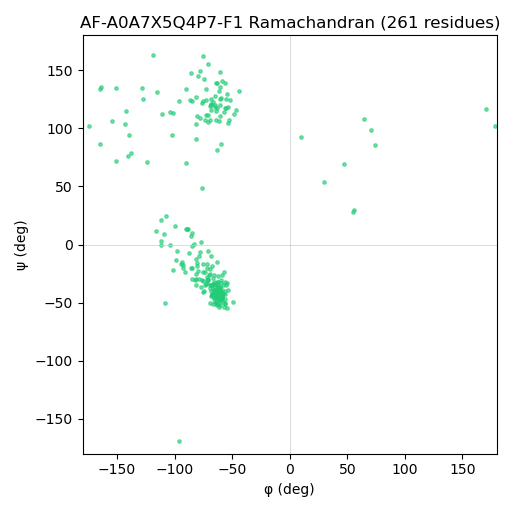 . THR A 1 146 ? 8.791 -0.751 -11.764 1.00 97.06 146 THR A CA 1
ATOM 1136 C C . THR A 1 146 ? 9.471 -1.100 -10.441 1.00 97.06 146 THR A C 1
ATOM 1138 O O . THR A 1 146 ? 10.596 -1.596 -10.440 1.00 97.06 146 THR A O 1
ATOM 1141 N N . LEU A 1 147 ? 8.774 -0.953 -9.303 1.00 96.38 147 LEU A N 1
ATOM 1142 C CA . LEU A 1 147 ? 9.319 -1.357 -8.001 1.00 96.38 147 LEU A CA 1
ATOM 1143 C C . LEU A 1 147 ? 9.683 -2.846 -7.963 1.00 96.38 147 LEU A C 1
ATOM 1145 O O . LEU A 1 147 ? 10.723 -3.205 -7.413 1.00 96.38 147 LEU A O 1
ATOM 1149 N N . ALA A 1 148 ? 8.861 -3.726 -8.531 1.00 97.31 148 ALA A N 1
ATOM 1150 C CA . ALA A 1 148 ? 9.112 -5.162 -8.540 1.00 97.31 148 ALA A CA 1
ATOM 1151 C C . ALA A 1 148 ? 10.296 -5.552 -9.437 1.00 97.31 148 ALA A C 1
ATOM 1153 O O . ALA A 1 148 ? 11.187 -6.268 -8.977 1.00 97.31 148 ALA A O 1
ATOM 1154 N N . GLU A 1 149 ? 10.309 -5.075 -10.681 1.00 96.75 149 GLU A N 1
ATOM 1155 C CA . GLU A 1 149 ? 11.202 -5.541 -11.748 1.00 96.75 149 GLU A CA 1
ATOM 1156 C C . GLU A 1 149 ? 12.603 -4.919 -11.672 1.00 96.75 149 GLU A C 1
ATOM 1158 O O . GLU A 1 149 ? 13.593 -5.603 -11.938 1.00 96.75 149 GLU A O 1
ATOM 1163 N N . ASP A 1 150 ? 12.723 -3.660 -11.245 1.00 95.00 150 ASP A N 1
ATOM 1164 C CA . ASP A 1 150 ? 13.991 -2.939 -11.346 1.00 95.00 150 ASP A CA 1
ATOM 1165 C C . ASP A 1 150 ? 14.942 -3.172 -10.172 1.00 95.00 150 ASP A C 1
ATOM 1167 O O . ASP A 1 150 ? 14.554 -3.341 -9.014 1.00 95.00 150 ASP A O 1
ATOM 1171 N N . ASN A 1 151 ? 16.243 -3.151 -10.459 1.00 94.38 151 ASN A N 1
ATOM 1172 C CA . ASN A 1 151 ? 17.280 -3.253 -9.436 1.00 94.38 151 ASN A CA 1
ATOM 1173 C C . ASN A 1 151 ? 17.356 -1.976 -8.588 1.00 94.38 151 ASN A C 1
ATOM 1175 O O . ASN A 1 151 ? 17.047 -0.884 -9.056 1.00 94.38 151 ASN A O 1
ATOM 1179 N N . VAL A 1 152 ? 17.861 -2.094 -7.355 1.00 92.31 152 VAL A N 1
ATOM 1180 C CA . VAL A 1 152 ? 17.963 -0.971 -6.399 1.00 92.31 152 VAL A CA 1
ATOM 1181 C C . VAL A 1 152 ? 18.694 0.245 -6.988 1.00 92.31 152 VAL A C 1
ATOM 1183 O O . VAL A 1 152 ? 18.263 1.372 -6.772 1.00 92.31 152 VAL A O 1
ATOM 1186 N N . PHE A 1 153 ? 19.754 0.031 -7.776 1.00 91.38 153 PHE A N 1
ATOM 1187 C CA . PHE A 1 153 ? 20.471 1.121 -8.447 1.00 91.38 153 PHE A CA 1
ATOM 1188 C C . PHE A 1 153 ? 19.600 1.858 -9.467 1.00 91.38 153 PHE A C 1
ATOM 1190 O O . PHE A 1 153 ? 19.566 3.083 -9.466 1.00 91.38 153 PHE A O 1
ATOM 1197 N N . LYS A 1 154 ? 18.850 1.124 -10.295 1.00 93.56 154 LYS A N 1
ATOM 1198 C CA . LYS A 1 154 ? 17.935 1.719 -11.274 1.00 93.56 154 LYS A CA 1
ATOM 1199 C C . LYS A 1 154 ? 16.807 2.485 -10.577 1.00 93.56 154 LYS A C 1
ATOM 1201 O O . LYS A 1 154 ? 16.537 3.621 -10.945 1.00 93.56 154 LYS A O 1
ATOM 1206 N N . LEU A 1 155 ? 16.255 1.933 -9.494 1.00 92.75 155 LEU A N 1
ATOM 1207 C CA . LEU A 1 155 ? 15.266 2.625 -8.659 1.00 92.75 155 LEU A CA 1
ATOM 1208 C C . LEU A 1 155 ? 15.807 3.930 -8.056 1.00 92.75 155 LEU A C 1
ATOM 1210 O O . LEU A 1 155 ? 15.051 4.881 -7.882 1.00 92.75 155 LEU A O 1
ATOM 1214 N N . LEU A 1 156 ? 17.105 3.997 -7.745 1.00 91.12 156 LEU A N 1
ATOM 1215 C CA . LEU A 1 156 ? 17.726 5.220 -7.242 1.00 91.12 156 LEU A CA 1
ATOM 1216 C C . LEU A 1 156 ? 17.791 6.310 -8.323 1.00 91.12 156 LEU A C 1
ATOM 1218 O O . LEU A 1 156 ? 17.508 7.471 -8.027 1.00 91.12 156 LEU A O 1
ATOM 1222 N N . PHE A 1 157 ? 18.103 5.943 -9.570 1.00 94.19 157 PHE A N 1
ATOM 1223 C CA . PHE A 1 157 ? 18.074 6.869 -10.709 1.00 94.19 157 PHE A CA 1
ATOM 1224 C C . PHE A 1 157 ? 16.646 7.289 -11.080 1.00 94.19 157 PHE A C 1
ATOM 1226 O O . PHE A 1 157 ? 16.397 8.457 -11.375 1.00 94.19 157 PHE A O 1
ATOM 1233 N N . GLU A 1 158 ? 15.689 6.368 -10.986 1.00 93.88 158 GLU A N 1
ATOM 1234 C CA . GLU A 1 158 ? 14.272 6.615 -11.271 1.00 93.88 158 GLU A CA 1
ATOM 1235 C C . GLU A 1 158 ? 13.487 7.162 -10.069 1.00 93.88 158 GLU A C 1
ATOM 1237 O O . GLU A 1 158 ? 12.270 7.332 -10.143 1.00 93.88 158 GLU A O 1
ATOM 1242 N N . LYS A 1 159 ? 14.164 7.504 -8.966 1.00 92.75 159 LYS A N 1
ATOM 1243 C CA . LYS A 1 159 ? 13.530 7.957 -7.721 1.00 92.75 159 LYS A CA 1
ATOM 1244 C C . LYS A 1 159 ? 12.501 9.066 -7.953 1.00 92.75 159 LYS A C 1
ATOM 1246 O O . LYS A 1 159 ? 11.364 8.944 -7.515 1.00 92.75 159 LYS A O 1
ATOM 1251 N N . LYS A 1 160 ? 12.872 10.116 -8.695 1.00 95.00 160 LYS A N 1
ATOM 1252 C CA . LYS A 1 160 ? 11.978 11.254 -8.987 1.00 95.00 160 LYS A CA 1
ATOM 1253 C C . LYS A 1 160 ? 10.737 10.838 -9.780 1.00 95.00 160 LYS A C 1
ATOM 1255 O O . LYS A 1 160 ? 9.658 11.388 -9.580 1.00 95.00 160 LYS A O 1
ATOM 1260 N N . TYR A 1 161 ? 10.894 9.885 -10.697 1.00 95.44 161 TYR A N 1
ATOM 1261 C CA . TYR A 1 161 ? 9.787 9.361 -11.490 1.00 95.44 161 TYR A CA 1
ATOM 1262 C C . TYR A 1 161 ? 8.815 8.560 -10.613 1.00 95.44 161 TYR A C 1
ATOM 1264 O O . TYR A 1 161 ? 7.608 8.788 -10.677 1.00 95.44 161 TYR A O 1
ATOM 1272 N N . LEU A 1 162 ? 9.337 7.701 -9.733 1.00 95.00 162 LEU A N 1
ATOM 1273 C CA . LEU A 1 162 ? 8.535 6.934 -8.775 1.00 95.00 162 LEU A CA 1
ATOM 1274 C C . LEU A 1 162 ? 7.831 7.831 -7.752 1.00 95.00 162 LEU A C 1
ATOM 1276 O O . LEU A 1 162 ? 6.668 7.597 -7.437 1.00 95.00 162 LEU A O 1
ATOM 1280 N N . GLU A 1 163 ? 8.496 8.883 -7.272 1.00 93.00 163 GLU A N 1
ATOM 1281 C CA . GLU A 1 163 ? 7.894 9.890 -6.390 1.00 93.00 163 GLU A CA 1
ATOM 1282 C C . GLU A 1 163 ? 6.736 10.611 -7.080 1.00 93.00 163 GLU A C 1
ATOM 1284 O O . GLU A 1 163 ? 5.666 10.764 -6.490 1.00 93.00 163 GLU A O 1
ATOM 1289 N N . ARG A 1 164 ? 6.907 10.989 -8.352 1.00 96.12 164 ARG A N 1
ATOM 1290 C CA . ARG A 1 164 ? 5.834 11.589 -9.149 1.00 96.12 164 ARG A CA 1
ATOM 1291 C C . ARG A 1 164 ? 4.669 10.621 -9.346 1.00 96.12 164 ARG A C 1
ATOM 1293 O O . ARG A 1 164 ? 3.529 11.019 -9.143 1.00 96.12 164 ARG A O 1
ATOM 1300 N N . LEU A 1 165 ? 4.934 9.357 -9.684 1.00 95.00 165 LEU A N 1
ATOM 1301 C CA . LEU A 1 165 ? 3.882 8.338 -9.781 1.00 95.00 165 LEU A CA 1
ATOM 1302 C C . LEU A 1 165 ? 3.152 8.144 -8.447 1.00 95.00 165 LEU A C 1
ATOM 1304 O O . LEU A 1 165 ? 1.929 8.043 -8.438 1.00 95.00 165 LEU A O 1
ATOM 1308 N N . GLY A 1 166 ? 3.883 8.118 -7.330 1.00 94.69 166 GLY A N 1
ATOM 1309 C CA . GLY A 1 166 ? 3.321 8.043 -5.983 1.00 94.69 166 GLY A CA 1
ATOM 1310 C C . GLY A 1 166 ? 2.436 9.246 -5.646 1.00 94.69 166 GLY A C 1
ATOM 1311 O O . GLY A 1 166 ? 1.342 9.081 -5.105 1.00 94.69 166 GLY A O 1
ATOM 1312 N N . HIS A 1 167 ? 2.870 10.452 -6.018 1.00 95.44 167 HIS A N 1
ATOM 1313 C CA . HIS A 1 167 ? 2.090 11.678 -5.865 1.00 95.44 167 HIS A CA 1
ATOM 1314 C C . HIS A 1 167 ? 0.811 11.647 -6.714 1.00 95.44 167 HIS A C 1
ATOM 1316 O O . HIS A 1 167 ? -0.274 11.921 -6.203 1.00 95.44 167 HIS A O 1
ATOM 1322 N N . ASP A 1 168 ? 0.909 11.204 -7.966 1.00 95.50 168 ASP A N 1
ATOM 1323 C CA . ASP A 1 168 ? -0.216 11.060 -8.894 1.00 95.50 168 ASP A CA 1
ATOM 1324 C C . ASP A 1 168 ? -1.268 10.029 -8.445 1.00 95.50 168 ASP A C 1
ATOM 1326 O O . ASP A 1 168 ? -2.357 10.003 -9.010 1.00 95.50 168 ASP A O 1
ATOM 1330 N N . ILE A 1 169 ? -0.972 9.161 -7.473 1.00 96.44 169 ILE A N 1
ATOM 1331 C CA . ILE A 1 169 ? -1.941 8.211 -6.891 1.00 96.44 169 ILE A CA 1
ATOM 1332 C C . ILE A 1 169 ? -2.292 8.542 -5.432 1.00 96.44 169 ILE A C 1
ATOM 1334 O O . ILE A 1 169 ? -3.053 7.816 -4.783 1.00 96.44 169 ILE A O 1
ATOM 1338 N N . SER A 1 170 ? -1.750 9.638 -4.896 1.00 93.62 170 SER A N 1
ATOM 1339 C CA . SER A 1 170 ? -1.883 10.029 -3.487 1.00 93.62 170 SER A CA 1
ATOM 1340 C C . SER A 1 170 ? -3.295 10.459 -3.079 1.00 93.62 170 SER A C 1
ATOM 1342 O O . SER A 1 170 ? -3.572 10.571 -1.888 1.00 93.62 170 SER A O 1
ATOM 1344 N N . TYR A 1 171 ? -4.210 10.636 -4.034 1.00 94.56 171 TYR A N 1
ATOM 1345 C CA . TYR A 1 171 ? -5.632 10.884 -3.780 1.00 94.56 171 TYR A CA 1
ATOM 1346 C C . TYR A 1 171 ? -6.479 9.598 -3.780 1.00 94.56 171 TYR A C 1
ATOM 1348 O O . TYR A 1 171 ? -7.591 9.593 -3.261 1.00 94.56 171 TYR A O 1
ATOM 1356 N N . VAL A 1 172 ? -5.964 8.473 -4.297 1.00 97.25 172 VAL A N 1
ATOM 1357 C CA . VAL A 1 172 ? -6.708 7.200 -4.367 1.00 97.25 172 VAL A CA 1
ATOM 1358 C C . VAL A 1 172 ? -6.822 6.580 -2.985 1.00 97.25 172 VAL A C 1
ATOM 1360 O O . VAL A 1 172 ? -5.809 6.134 -2.457 1.00 97.25 172 VAL A O 1
ATOM 1363 N N . HIS A 1 173 ? -8.015 6.519 -2.400 1.00 98.00 173 HIS A N 1
ATOM 1364 C CA . HIS A 1 173 ? -8.225 6.028 -1.034 1.00 98.00 173 HIS A CA 1
ATOM 1365 C C . HIS A 1 173 ? -7.439 4.726 -0.726 1.00 98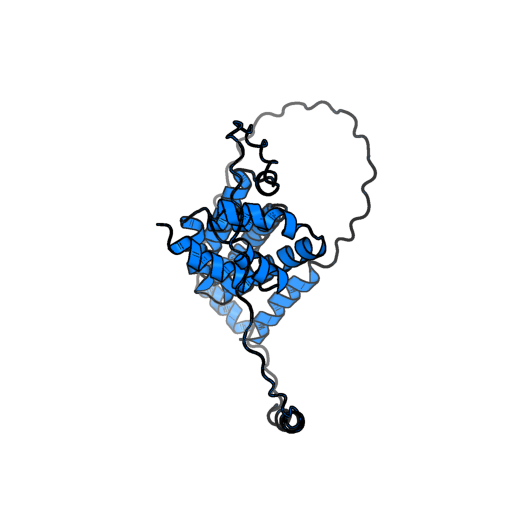.00 173 HIS A C 1
ATOM 1367 O O . HIS A 1 173 ? -7.515 3.778 -1.515 1.00 98.00 173 HIS A O 1
ATOM 1373 N N . PRO A 1 174 ? -6.708 4.606 0.402 1.00 97.69 174 PRO A N 1
ATOM 1374 C CA . PRO A 1 174 ? -5.779 3.490 0.631 1.00 97.69 174 PRO A CA 1
ATOM 1375 C C . PRO A 1 174 ? -6.462 2.112 0.668 1.00 97.69 174 PRO A C 1
ATOM 1377 O O . PRO A 1 174 ? -5.896 1.128 0.194 1.00 97.69 174 PRO A O 1
ATOM 1380 N N . VAL A 1 175 ? -7.713 2.033 1.137 1.00 98.19 175 VAL A N 1
ATOM 1381 C CA . VAL A 1 175 ? -8.523 0.796 1.084 1.00 98.19 175 VAL A CA 1
ATOM 1382 C C . VAL A 1 175 ? -8.861 0.411 -0.365 1.00 98.19 175 VAL A C 1
ATOM 1384 O O . VAL A 1 175 ? -8.901 -0.768 -0.718 1.00 98.19 175 VAL A O 1
ATOM 1387 N N . ARG A 1 176 ? -9.065 1.396 -1.248 1.00 98.06 176 ARG A N 1
ATOM 1388 C CA . ARG A 1 176 ? -9.307 1.157 -2.677 1.00 98.06 176 ARG A CA 1
ATOM 1389 C C . ARG A 1 176 ? -8.024 0.761 -3.400 1.00 98.06 176 ARG A C 1
ATOM 1391 O O . ARG A 1 176 ? -8.054 -0.168 -4.207 1.00 98.06 176 ARG A O 1
ATOM 1398 N N . PHE A 1 177 ? -6.908 1.407 -3.061 1.00 98.31 177 PHE A N 1
ATOM 1399 C CA . PHE A 1 177 ? -5.575 1.034 -3.528 1.00 98.31 177 PHE A CA 1
ATOM 1400 C C . PHE A 1 177 ? -5.281 -0.436 -3.201 1.00 98.31 177 PHE A C 1
ATOM 1402 O O . PHE A 1 177 ? -5.041 -1.224 -4.114 1.00 98.31 177 PHE A O 1
ATOM 1409 N N . ILE A 1 178 ? -5.405 -0.845 -1.932 1.00 97.94 178 ILE A N 1
ATOM 1410 C CA . ILE A 1 178 ? -5.067 -2.213 -1.515 1.00 97.94 178 ILE A CA 1
ATOM 1411 C C . ILE A 1 178 ? -5.999 -3.254 -2.145 1.00 97.94 178 ILE A C 1
ATOM 1413 O O . ILE A 1 178 ? -5.537 -4.286 -2.627 1.00 97.94 178 ILE A O 1
ATOM 1417 N N . GLY A 1 179 ? -7.298 -2.954 -2.243 1.00 97.88 179 GLY A N 1
ATOM 1418 C CA . GLY A 1 179 ? -8.244 -3.827 -2.935 1.00 97.88 179 GLY A CA 1
ATOM 1419 C C . GLY A 1 179 ? -7.921 -3.990 -4.419 1.00 97.88 179 GLY A C 1
ATOM 1420 O O . GLY A 1 179 ? -8.035 -5.091 -4.945 1.00 97.88 179 GLY A O 1
ATOM 1421 N N . THR A 1 180 ? -7.438 -2.937 -5.084 1.00 98.06 180 THR A N 1
ATOM 1422 C CA . THR A 1 180 ? -7.004 -3.004 -6.490 1.00 98.06 180 THR A CA 1
ATOM 1423 C C . THR A 1 180 ? -5.780 -3.900 -6.651 1.00 98.06 180 THR A C 1
ATOM 1425 O O . THR A 1 180 ? -5.780 -4.778 -7.509 1.00 98.06 180 THR A O 1
ATOM 1428 N N . VAL A 1 181 ? -4.772 -3.726 -5.791 1.00 98.19 181 VAL A N 1
ATOM 1429 C CA . VAL A 1 181 ? -3.539 -4.531 -5.804 1.00 98.19 181 VAL A CA 1
ATOM 1430 C C . VAL A 1 181 ? -3.841 -6.015 -5.604 1.00 98.19 181 VAL A C 1
ATOM 1432 O O . VAL A 1 181 ? -3.320 -6.856 -6.328 1.00 98.19 181 VAL A O 1
ATOM 1435 N N . PHE A 1 182 ? -4.709 -6.346 -4.651 1.00 98.12 182 PHE A N 1
ATOM 1436 C CA . PHE A 1 182 ? -5.003 -7.734 -4.292 1.00 98.12 182 PHE A CA 1
ATOM 1437 C C . PHE A 1 182 ? -6.109 -8.395 -5.120 1.00 98.12 182 PHE A C 1
ATOM 1439 O O . PHE A 1 182 ? -6.301 -9.607 -5.018 1.00 98.12 182 PHE A O 1
ATOM 1446 N N . SER A 1 183 ? -6.802 -7.631 -5.965 1.00 97.19 183 SER A N 1
ATOM 1447 C CA . SER A 1 183 ? -7.739 -8.179 -6.953 1.00 97.19 183 SER A CA 1
ATOM 1448 C C . SER A 1 183 ? -7.051 -8.591 -8.260 1.00 97.19 183 SER A C 1
ATOM 1450 O O . SER A 1 183 ? -7.617 -9.385 -9.006 1.00 97.19 183 SER A O 1
ATOM 1452 N N . ASP A 1 184 ? -5.852 -8.072 -8.548 1.00 97.25 184 ASP A N 1
ATOM 1453 C CA . ASP A 1 184 ? -5.093 -8.378 -9.766 1.00 97.25 184 ASP A CA 1
ATOM 1454 C C . ASP A 1 184 ? -3.934 -9.356 -9.470 1.00 97.25 184 ASP A C 1
ATOM 1456 O O . ASP A 1 184 ? -2.964 -8.982 -8.800 1.00 97.25 184 ASP A O 1
ATOM 1460 N N . PRO A 1 185 ? -3.964 -10.595 -10.004 1.00 96.75 185 PRO A N 1
ATOM 1461 C CA . PRO A 1 185 ? -2.898 -11.578 -9.808 1.00 96.75 185 PRO A CA 1
ATOM 1462 C C . PRO A 1 185 ? -1.495 -11.092 -10.196 1.00 96.75 185 PRO A C 1
ATOM 1464 O O . PRO A 1 185 ? -0.513 -11.490 -9.563 1.00 96.75 185 PRO A O 1
ATOM 1467 N N . ARG A 1 186 ? -1.376 -10.228 -11.215 1.00 97.25 186 ARG A N 1
ATOM 1468 C CA . ARG A 1 186 ? -0.084 -9.668 -11.635 1.00 97.25 186 ARG A CA 1
ATOM 1469 C C . ARG A 1 186 ? 0.480 -8.751 -10.555 1.00 97.25 186 ARG A C 1
ATOM 1471 O O . ARG A 1 186 ? 1.665 -8.837 -10.242 1.00 97.25 186 ARG A O 1
ATOM 1478 N N . LEU A 1 187 ? -0.358 -7.906 -9.960 1.00 97.94 187 LEU A N 1
ATOM 1479 C CA . LEU A 1 187 ? 0.073 -6.989 -8.904 1.00 97.94 187 LEU A CA 1
ATOM 1480 C C . LEU A 1 187 ? 0.417 -7.742 -7.617 1.00 97.94 187 LEU A C 1
ATOM 1482 O O . LEU A 1 187 ? 1.398 -7.401 -6.958 1.00 97.94 187 LEU A O 1
ATOM 1486 N N . VAL A 1 188 ? -0.298 -8.826 -7.305 1.00 97.94 188 VAL A N 1
ATOM 1487 C CA . VAL A 1 188 ? 0.075 -9.734 -6.207 1.00 97.94 188 VAL A CA 1
ATOM 1488 C C . VAL A 1 188 ? 1.468 -10.334 -6.433 1.00 97.94 188 VAL A C 1
ATOM 1490 O O . VAL A 1 188 ? 2.281 -10.374 -5.507 1.00 97.94 188 VAL A O 1
ATOM 1493 N N . TYR A 1 189 ? 1.792 -10.752 -7.661 1.00 97.31 189 TYR A N 1
ATOM 1494 C CA . TYR A 1 189 ? 3.144 -11.205 -7.999 1.00 97.31 189 TYR A CA 1
ATOM 1495 C C . TYR A 1 189 ? 4.192 -10.098 -7.797 1.00 97.31 189 TYR A C 1
ATOM 1497 O O . TYR A 1 189 ? 5.223 -10.346 -7.166 1.00 97.31 189 TYR A O 1
ATOM 1505 N N . CYS A 1 190 ? 3.918 -8.868 -8.247 1.00 98.25 190 CYS A N 1
ATOM 1506 C CA . CYS A 1 190 ? 4.793 -7.717 -8.001 1.00 98.25 190 CYS A CA 1
ATOM 1507 C C . CYS A 1 190 ? 5.035 -7.500 -6.498 1.00 98.25 190 CYS A C 1
ATOM 1509 O O . CYS A 1 190 ? 6.179 -7.328 -6.081 1.00 98.25 190 CYS A O 1
ATOM 1511 N N . MET A 1 191 ? 3.997 -7.611 -5.664 1.00 98.25 191 MET A N 1
ATOM 1512 C CA . MET A 1 191 ? 4.122 -7.509 -4.205 1.00 98.25 191 MET A CA 1
ATOM 1513 C C . MET A 1 191 ? 5.046 -8.579 -3.609 1.00 98.25 191 MET A C 1
ATOM 1515 O O . MET A 1 191 ? 5.818 -8.285 -2.696 1.00 98.25 191 MET A O 1
ATOM 1519 N N . HIS A 1 192 ? 5.028 -9.807 -4.134 1.00 97.62 192 HIS A N 1
ATOM 1520 C CA . HIS A 1 192 ? 5.977 -10.846 -3.719 1.00 97.62 192 HIS A CA 1
ATOM 1521 C C . HIS A 1 192 ? 7.425 -10.493 -4.071 1.00 97.62 192 HIS A C 1
ATOM 1523 O O . HIS A 1 192 ? 8.315 -10.705 -3.246 1.00 97.62 192 HIS A O 1
ATOM 1529 N N 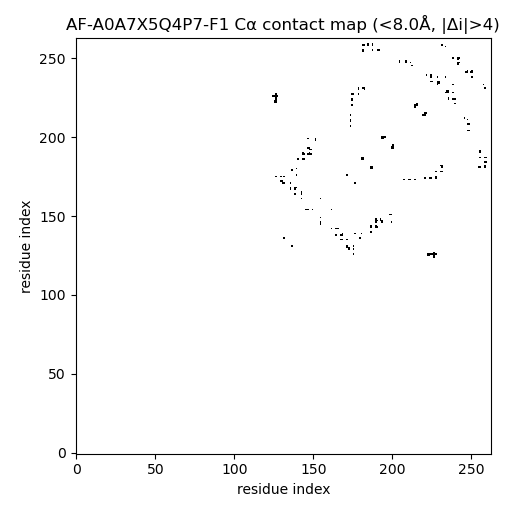. GLN A 1 193 ? 7.662 -9.927 -5.256 1.00 97.94 193 GLN A N 1
ATOM 1530 C CA . GLN A 1 193 ? 8.998 -9.484 -5.660 1.00 97.94 193 GLN A CA 1
ATOM 1531 C C . GLN A 1 193 ? 9.489 -8.321 -4.795 1.00 97.94 193 GLN A C 1
ATOM 1533 O O . GLN A 1 193 ? 10.6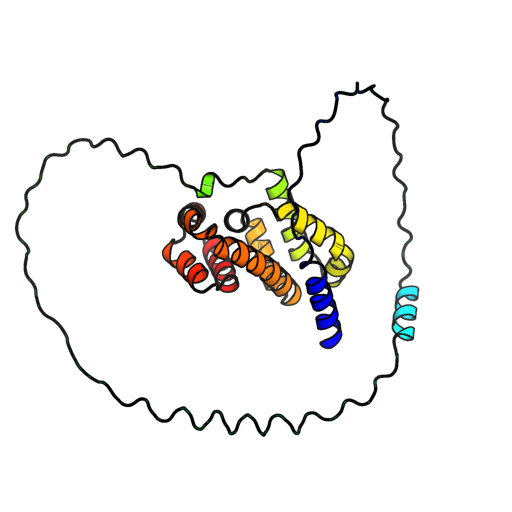06 -8.369 -4.282 1.00 97.94 193 GLN A O 1
ATOM 1538 N N . ILE A 1 194 ? 8.633 -7.325 -4.550 1.00 97.75 194 ILE A N 1
ATOM 1539 C CA . ILE A 1 194 ? 8.923 -6.194 -3.656 1.00 97.75 194 ILE A CA 1
ATOM 1540 C C . ILE A 1 194 ? 9.292 -6.703 -2.257 1.00 97.75 194 ILE A C 1
ATOM 1542 O O . ILE A 1 194 ? 10.324 -6.308 -1.721 1.00 97.75 194 ILE A O 1
ATOM 1546 N N . ARG A 1 195 ? 8.517 -7.645 -1.700 1.00 97.56 195 ARG A N 1
ATOM 1547 C CA . ARG A 1 195 ? 8.774 -8.245 -0.379 1.00 97.56 195 ARG A CA 1
ATOM 1548 C C . ARG A 1 195 ? 10.128 -8.954 -0.286 1.00 97.56 195 ARG A C 1
ATOM 1550 O O . ARG A 1 195 ? 10.714 -9.004 0.791 1.00 97.56 195 ARG A O 1
ATOM 1557 N N . SER A 1 196 ? 10.630 -9.515 -1.387 1.00 97.06 196 SER A N 1
ATOM 1558 C CA . SER A 1 196 ? 11.923 -10.217 -1.391 1.00 97.06 196 SER A CA 1
ATOM 1559 C C . SER A 1 196 ? 13.123 -9.289 -1.154 1.00 97.06 196 SER A C 1
ATOM 1561 O O . SER A 1 196 ? 14.189 -9.749 -0.749 1.00 97.06 196 SER A O 1
ATOM 1563 N N . SER A 1 197 ? 12.949 -7.978 -1.351 1.00 96.75 197 SER A N 1
ATOM 1564 C CA . SER A 1 197 ? 13.971 -6.965 -1.107 1.00 96.75 197 SER A CA 1
ATOM 1565 C C . SER A 1 197 ? 13.584 -6.095 0.084 1.00 96.75 197 SER A C 1
ATOM 1567 O O . SER A 1 197 ? 12.671 -5.281 -0.016 1.00 96.75 197 SER A O 1
ATOM 1569 N N . SER A 1 198 ? 14.328 -6.188 1.190 1.00 95.31 198 SER A N 1
ATOM 1570 C CA . SER A 1 198 ? 14.072 -5.365 2.383 1.00 95.31 198 SER A CA 1
ATOM 1571 C C . SER A 1 198 ? 14.075 -3.864 2.081 1.00 95.31 198 SER A C 1
ATOM 1573 O O . SER A 1 198 ? 13.281 -3.128 2.649 1.00 95.31 198 SER A O 1
ATOM 1575 N N . PHE A 1 199 ? 14.921 -3.404 1.152 1.00 94.38 199 PHE A N 1
ATOM 1576 C CA . PHE A 1 199 ? 14.952 -1.997 0.744 1.00 94.38 199 PHE A CA 1
ATOM 1577 C C . PHE A 1 199 ? 13.633 -1.559 0.091 1.00 94.38 199 PHE A C 1
ATOM 1579 O O . PHE A 1 199 ? 13.047 -0.558 0.496 1.00 94.38 199 PHE A O 1
ATOM 1586 N N . LYS A 1 200 ? 13.145 -2.331 -0.889 1.00 95.69 200 LYS A N 1
ATOM 1587 C CA . LYS A 1 200 ? 11.892 -2.034 -1.599 1.00 95.69 200 LYS A CA 1
ATOM 1588 C C . LYS A 1 200 ? 10.685 -2.178 -0.673 1.00 95.69 200 LYS A C 1
ATOM 1590 O O . LYS A 1 200 ? 9.790 -1.340 -0.693 1.00 95.69 200 LYS A O 1
ATOM 1595 N N . TRP A 1 201 ? 10.681 -3.235 0.139 1.00 97.50 201 TRP A N 1
ATOM 1596 C CA . TRP A 1 201 ? 9.616 -3.534 1.087 1.00 97.50 201 TRP A CA 1
ATOM 1597 C C . TRP A 1 201 ? 9.455 -2.435 2.132 1.00 97.50 201 TRP A C 1
ATOM 1599 O O . TRP A 1 201 ? 8.350 -1.926 2.288 1.00 97.50 201 TRP A O 1
ATOM 1609 N N . ASN A 1 202 ? 10.547 -2.018 2.779 1.00 96.25 202 ASN A N 1
ATOM 1610 C CA . ASN A 1 202 ? 10.495 -0.970 3.796 1.00 96.25 202 ASN A CA 1
ATOM 1611 C C . ASN A 1 202 ? 9.998 0.347 3.193 1.00 96.25 202 ASN A C 1
ATOM 1613 O O . ASN A 1 202 ? 9.053 0.928 3.710 1.00 96.25 202 ASN A O 1
ATOM 1617 N N . GLY A 1 203 ? 10.539 0.762 2.040 1.00 93.44 203 GLY A N 1
ATOM 1618 C CA . GLY A 1 203 ? 10.081 1.985 1.372 1.00 93.44 203 GLY A CA 1
ATOM 1619 C C . GLY A 1 203 ? 8.592 1.957 1.005 1.00 93.44 203 GLY A C 1
ATOM 1620 O O . GLY A 1 203 ? 7.895 2.958 1.166 1.00 93.44 203 GLY A O 1
ATOM 1621 N N . PHE A 1 204 ? 8.083 0.805 0.556 1.00 96.44 204 PHE A N 1
ATOM 1622 C CA . PHE A 1 204 ? 6.657 0.624 0.286 1.00 96.44 204 PHE A CA 1
ATOM 1623 C C . PHE A 1 204 ? 5.810 0.678 1.568 1.00 96.44 204 PHE A C 1
ATOM 1625 O O . PHE A 1 204 ? 4.825 1.417 1.617 1.00 96.44 204 PHE A O 1
ATOM 1632 N N . ILE A 1 205 ? 6.177 -0.095 2.598 1.00 97.94 205 ILE A N 1
ATOM 1633 C CA . ILE A 1 205 ? 5.418 -0.195 3.851 1.00 97.94 205 ILE A CA 1
ATOM 1634 C C . ILE A 1 205 ? 5.411 1.128 4.607 1.00 97.94 205 ILE A C 1
ATOM 1636 O O . ILE A 1 205 ? 4.358 1.494 5.123 1.00 97.94 205 ILE A O 1
ATOM 1640 N N . ASP A 1 206 ? 6.516 1.871 4.623 1.00 95.81 206 ASP A N 1
ATOM 1641 C CA . ASP A 1 206 ? 6.598 3.175 5.282 1.00 95.81 206 ASP A CA 1
ATOM 1642 C C . ASP A 1 206 ? 5.592 4.159 4.665 1.00 95.81 206 ASP A C 1
ATOM 1644 O O . ASP A 1 206 ? 4.746 4.723 5.367 1.00 95.81 206 ASP A O 1
ATOM 1648 N N . GLY A 1 207 ? 5.609 4.299 3.333 1.00 94.06 207 GLY A N 1
ATOM 1649 C CA . GLY A 1 207 ? 4.686 5.185 2.617 1.00 94.06 207 GLY A CA 1
ATOM 1650 C C . GLY A 1 207 ? 3.223 4.746 2.735 1.00 94.06 207 GLY A C 1
ATOM 1651 O O . GLY A 1 207 ? 2.334 5.569 2.972 1.00 94.06 207 GLY A O 1
ATOM 1652 N N . PHE A 1 208 ? 2.959 3.441 2.619 1.00 96.19 208 PHE A N 1
ATOM 1653 C CA . PHE A 1 208 ? 1.612 2.889 2.758 1.00 96.19 208 PHE A CA 1
ATOM 1654 C C . PHE A 1 208 ? 1.058 3.085 4.175 1.00 96.19 208 PHE A C 1
ATOM 1656 O O . PHE A 1 208 ? -0.051 3.597 4.337 1.00 96.19 208 PHE A O 1
ATOM 1663 N N . SER A 1 209 ? 1.837 2.731 5.199 1.00 96.38 209 SER A N 1
ATOM 1664 C CA . SER A 1 209 ? 1.430 2.793 6.607 1.00 96.38 209 SER A CA 1
ATOM 1665 C C . SER A 1 209 ? 1.189 4.225 7.060 1.00 96.38 209 SER A C 1
ATOM 1667 O O . SER A 1 209 ? 0.203 4.483 7.751 1.00 96.38 209 SER A O 1
ATOM 1669 N N . GLN A 1 210 ? 2.031 5.176 6.640 1.00 95.88 210 GLN A N 1
ATOM 1670 C CA . GLN A 1 210 ? 1.838 6.594 6.945 1.00 95.88 210 GLN A CA 1
ATOM 1671 C C . GLN A 1 210 ? 0.478 7.084 6.436 1.00 95.88 210 GLN A C 1
ATOM 1673 O O . GLN A 1 210 ? -0.298 7.684 7.186 1.00 95.88 210 GLN A O 1
ATOM 1678 N N . ARG A 1 211 ? 0.165 6.787 5.172 1.00 95.44 211 ARG A N 1
ATOM 1679 C CA . ARG A 1 211 ? -1.088 7.207 4.545 1.00 95.44 211 ARG A CA 1
ATOM 1680 C C . ARG A 1 211 ? -2.302 6.513 5.154 1.00 95.44 211 ARG A C 1
ATOM 1682 O O . ARG A 1 211 ? -3.301 7.165 5.444 1.00 95.44 211 ARG A O 1
ATOM 1689 N N . PHE A 1 212 ? -2.211 5.207 5.387 1.00 96.81 212 PHE A N 1
ATOM 1690 C CA . PHE A 1 212 ? -3.288 4.442 6.009 1.00 96.81 212 PHE A CA 1
ATOM 1691 C C . PHE A 1 212 ? -3.573 4.938 7.435 1.00 96.81 212 PHE A C 1
ATOM 1693 O O . PHE A 1 212 ? -4.730 5.110 7.809 1.00 96.81 212 PHE A O 1
ATOM 1700 N N . THR A 1 213 ? -2.526 5.263 8.201 1.00 97.56 213 THR A N 1
ATOM 1701 C CA . THR A 1 213 ? -2.643 5.858 9.541 1.00 97.56 213 THR A CA 1
ATOM 1702 C C . THR A 1 213 ? -3.351 7.212 9.504 1.00 97.56 213 THR A C 1
ATOM 1704 O O . THR A 1 213 ? -4.171 7.492 10.378 1.00 97.56 213 THR A O 1
ATOM 1707 N N . ALA A 1 214 ? -3.045 8.065 8.521 1.00 97.00 214 ALA A N 1
ATOM 1708 C CA . ALA A 1 214 ? -3.679 9.377 8.385 1.00 97.00 214 ALA A CA 1
ATOM 1709 C C . ALA A 1 214 ? -5.197 9.254 8.159 1.00 97.00 214 ALA A C 1
ATOM 1711 O O . ALA A 1 214 ? -5.980 9.880 8.872 1.00 97.00 214 ALA A O 1
ATOM 1712 N N . GLU A 1 215 ? -5.612 8.377 7.244 1.00 97.44 215 GLU A N 1
ATOM 1713 C CA . GLU A 1 215 ? -7.030 8.109 6.965 1.00 97.44 215 GLU A CA 1
ATOM 1714 C C . GLU A 1 215 ? -7.736 7.403 8.131 1.00 97.44 215 GLU A C 1
ATOM 1716 O O . GLU A 1 215 ? -8.903 7.674 8.426 1.00 97.44 215 GLU A O 1
ATOM 1721 N N . LEU A 1 216 ? -7.031 6.524 8.851 1.00 97.00 216 LEU A N 1
ATOM 1722 C CA . LEU A 1 216 ? -7.574 5.866 10.038 1.00 97.00 216 LEU A CA 1
ATOM 1723 C C . LEU A 1 216 ? -7.854 6.877 11.157 1.00 97.00 216 LEU A C 1
ATOM 1725 O O . LEU A 1 216 ? -8.917 6.822 11.773 1.00 97.00 216 LEU A O 1
ATOM 1729 N N . LYS A 1 217 ? -6.949 7.840 11.377 1.00 97.69 217 LYS A N 1
ATOM 1730 C CA . LYS A 1 217 ? -7.149 8.948 12.330 1.00 97.69 217 LYS A CA 1
ATOM 1731 C C . LYS A 1 217 ? -8.325 9.847 11.944 1.00 97.69 217 LYS A C 1
ATOM 1733 O O . LYS A 1 217 ? -9.007 10.353 12.829 1.00 97.69 217 LYS A O 1
ATOM 1738 N N . ALA A 1 218 ? -8.592 10.001 10.649 1.00 97.62 218 ALA A N 1
ATOM 1739 C CA . ALA A 1 218 ? -9.771 10.697 10.134 1.00 97.62 218 ALA A CA 1
ATOM 1740 C C . ALA A 1 218 ? -11.066 9.857 10.216 1.00 97.62 218 ALA A C 1
ATOM 1742 O O . ALA A 1 218 ? -12.118 10.308 9.770 1.00 97.62 218 ALA A O 1
ATOM 1743 N N . ASN A 1 219 ? -11.007 8.640 10.777 1.00 96.88 219 ASN A N 1
ATOM 1744 C CA . ASN A 1 219 ? -12.100 7.665 10.821 1.00 96.88 219 ASN A CA 1
ATOM 1745 C C . ASN A 1 219 ? -12.672 7.318 9.430 1.00 96.88 219 ASN A C 1
ATOM 1747 O O . ASN A 1 219 ? -13.839 6.955 9.296 1.00 96.88 219 ASN A O 1
ATOM 1751 N N . ASN A 1 220 ? -11.833 7.391 8.393 1.00 96.88 220 ASN A N 1
ATOM 1752 C CA . ASN A 1 220 ? -12.214 7.168 6.999 1.00 96.88 220 ASN A CA 1
ATOM 1753 C C . ASN A 1 220 ? -11.859 5.750 6.508 1.00 96.88 220 ASN A C 1
ATOM 1755 O O . ASN A 1 220 ? -11.825 5.484 5.320 1.00 96.88 220 ASN A O 1
ATOM 1759 N N . ILE A 1 221 ? -11.568 4.800 7.402 1.00 97.75 221 ILE A N 1
ATOM 1760 C CA . ILE A 1 221 ? -11.179 3.428 7.016 1.00 97.75 221 ILE A CA 1
ATOM 1761 C C . ILE A 1 221 ? -12.281 2.416 7.318 1.00 97.75 221 ILE A C 1
ATOM 1763 O O . ILE A 1 221 ? -12.660 1.631 6.447 1.00 97.75 221 ILE A O 1
ATOM 1767 N N . ASN A 1 222 ? -12.803 2.436 8.547 1.00 97.12 222 ASN A N 1
ATOM 1768 C CA . ASN A 1 222 ? -13.647 1.367 9.091 1.00 97.12 222 ASN A CA 1
ATOM 1769 C C . ASN A 1 222 ? -14.911 1.105 8.260 1.00 97.12 222 ASN A C 1
ATOM 1771 O O . ASN A 1 222 ? -15.306 -0.047 8.095 1.00 97.12 222 ASN A O 1
ATOM 1775 N N . ALA A 1 223 ? -15.506 2.150 7.678 1.00 97.12 223 ALA A N 1
ATOM 1776 C CA . ALA A 1 223 ? -16.702 2.029 6.845 1.00 97.12 223 ALA A CA 1
ATOM 1777 C C . ALA A 1 223 ? -16.482 1.172 5.583 1.00 97.12 223 ALA A C 1
ATOM 1779 O O . ALA A 1 223 ? -17.420 0.550 5.092 1.00 97.12 223 ALA A O 1
ATOM 1780 N N . TYR A 1 224 ? -15.251 1.104 5.069 1.00 98.12 224 TYR A N 1
ATOM 1781 C CA . TYR A 1 224 ? -14.937 0.443 3.800 1.00 98.12 224 TYR A CA 1
ATOM 1782 C C . TYR A 1 224 ? -14.388 -0.981 3.964 1.00 98.12 224 TYR A C 1
ATOM 1784 O O . TYR A 1 224 ? -14.328 -1.727 2.985 1.00 98.12 224 TYR A O 1
ATOM 1792 N N . ILE A 1 225 ? -14.001 -1.384 5.181 1.00 98.06 225 ILE A N 1
ATOM 1793 C CA . ILE A 1 225 ? -13.443 -2.718 5.457 1.00 98.06 225 ILE A CA 1
ATOM 1794 C C . ILE A 1 225 ? -14.404 -3.858 5.082 1.00 98.06 225 ILE A C 1
ATOM 1796 O O . ILE A 1 225 ? -13.936 -4.810 4.455 1.00 98.06 225 ILE A O 1
ATOM 1800 N N . PRO A 1 226 ? -15.724 -3.794 5.363 1.00 97.75 226 PRO A N 1
ATOM 1801 C CA . PRO A 1 226 ? -16.645 -4.858 4.962 1.00 97.75 226 PRO A CA 1
ATOM 1802 C C . PRO A 1 226 ? -16.673 -5.095 3.447 1.00 97.75 226 PRO A C 1
ATOM 1804 O O . PRO A 1 226 ? -16.624 -6.242 3.010 1.00 97.75 226 PRO A O 1
ATOM 1807 N N . GLY A 1 227 ? -16.683 -4.032 2.637 1.00 97.12 227 GLY A N 1
ATOM 1808 C CA . GLY A 1 227 ? -16.671 -4.168 1.179 1.00 97.12 227 GLY A CA 1
ATOM 1809 C C . GLY A 1 227 ? -15.320 -4.562 0.597 1.00 97.12 227 GLY A C 1
ATOM 1810 O O . GLY A 1 227 ? -15.262 -5.318 -0.375 1.00 97.12 227 GLY A O 1
ATOM 1811 N N . LEU A 1 228 ? -14.217 -4.152 1.230 1.00 97.81 228 LEU A N 1
ATOM 1812 C CA . LEU A 1 228 ? -12.909 -4.714 0.905 1.00 97.81 228 LEU A CA 1
ATOM 1813 C C . LEU A 1 228 ? -12.891 -6.229 1.166 1.00 97.81 228 LEU A C 1
ATOM 1815 O O . LEU A 1 228 ? -12.422 -6.992 0.326 1.00 97.81 228 LEU A O 1
ATOM 1819 N N . ALA A 1 229 ? -13.423 -6.667 2.308 1.00 97.81 229 ALA A N 1
ATOM 1820 C CA . ALA A 1 229 ? -13.467 -8.076 2.674 1.00 97.81 229 ALA A CA 1
ATOM 1821 C C . ALA A 1 229 ? -14.308 -8.899 1.688 1.00 97.81 229 ALA A C 1
ATOM 1823 O O . ALA A 1 229 ? -13.880 -9.968 1.261 1.00 97.81 229 ALA A O 1
ATOM 1824 N N . GLU A 1 230 ? -15.463 -8.372 1.279 1.00 96.94 230 GLU A N 1
ATOM 1825 C CA . GLU A 1 230 ? -16.342 -8.986 0.282 1.00 96.94 230 GLU A CA 1
ATOM 1826 C C . GLU A 1 230 ? -15.671 -9.084 -1.097 1.00 96.94 230 GLU A C 1
ATOM 1828 O O . GLU A 1 230 ? -15.580 -10.176 -1.659 1.00 96.94 230 GLU A O 1
ATOM 1833 N N . SER A 1 231 ? -15.117 -7.978 -1.610 1.00 96.62 231 SER A N 1
ATOM 1834 C CA . SER A 1 231 ? -14.437 -7.955 -2.918 1.00 96.62 231 SER A CA 1
ATOM 1835 C C . SER A 1 231 ? -13.239 -8.903 -2.968 1.00 96.62 231 SER A C 1
ATOM 1837 O O . SER A 1 231 ? -13.036 -9.632 -3.941 1.00 96.62 231 SER A O 1
ATOM 1839 N N . LEU A 1 232 ? -12.478 -8.967 -1.876 1.00 96.88 232 LEU A N 1
ATOM 1840 C CA . LEU A 1 232 ? -11.368 -9.887 -1.720 1.00 96.88 232 LEU A CA 1
ATOM 1841 C C . LEU A 1 232 ? -11.793 -11.215 -1.101 1.00 96.88 232 LEU A C 1
ATOM 1843 O O . LEU A 1 232 ? -10.897 -11.952 -0.725 1.00 96.88 232 LEU A O 1
ATOM 1847 N N . ASN A 1 233 ? -13.086 -11.563 -1.005 1.00 96.62 233 ASN A N 1
ATOM 1848 C CA . ASN A 1 233 ? -13.654 -12.777 -0.380 1.00 96.62 233 ASN A CA 1
ATOM 1849 C C . ASN A 1 233 ? -12.801 -13.333 0.798 1.00 96.62 233 ASN A C 1
ATOM 1851 O O . ASN A 1 233 ? -12.328 -14.474 0.803 1.00 96.62 233 ASN A O 1
ATOM 1855 N N . VAL A 1 234 ? -12.517 -12.454 1.758 1.00 97.31 234 VAL A N 1
ATOM 1856 C CA . VAL A 1 234 ? -11.843 -12.726 3.035 1.00 97.31 234 VAL A CA 1
ATOM 1857 C C . VAL A 1 234 ? -12.794 -12.378 4.177 1.00 97.31 234 VAL A C 1
ATOM 1859 O O . VAL A 1 234 ? -13.789 -11.681 3.988 1.00 97.31 234 VAL A O 1
ATOM 1862 N N . LYS A 1 235 ? -12.513 -12.872 5.384 1.00 97.69 235 LYS A N 1
ATOM 1863 C CA . LYS A 1 235 ? -13.335 -12.548 6.554 1.00 97.69 235 LYS A CA 1
ATOM 1864 C C . LYS A 1 235 ? -13.078 -11.107 6.985 1.00 97.69 235 LYS A C 1
ATOM 1866 O O . LYS A 1 235 ? -11.924 -10.693 7.093 1.00 97.69 235 LYS A O 1
ATOM 1871 N N . LYS A 1 236 ? -14.144 -10.354 7.260 1.00 97.75 236 LYS A N 1
ATOM 1872 C CA . LYS A 1 236 ? -14.029 -8.960 7.718 1.00 97.75 236 LYS A CA 1
ATOM 1873 C C . LYS A 1 236 ? -13.314 -8.867 9.066 1.00 97.75 236 LYS A C 1
ATOM 1875 O O . LYS A 1 236 ? -12.577 -7.918 9.291 1.00 97.75 236 LYS A O 1
ATOM 1880 N N . GLU A 1 237 ? -13.507 -9.861 9.933 1.00 98.25 237 GLU A N 1
ATOM 1881 C CA . GLU A 1 237 ? -12.924 -9.914 11.274 1.00 98.25 237 GLU A CA 1
ATOM 1882 C C . GLU A 1 237 ? -11.397 -9.983 11.204 1.00 98.25 237 GLU A C 1
ATOM 1884 O O . GLU A 1 237 ? -10.718 -9.285 11.955 1.00 98.25 237 GLU A O 1
ATOM 1889 N N . ASP A 1 238 ? -10.869 -10.757 10.250 1.00 98.12 238 ASP A N 1
ATOM 1890 C CA . ASP A 1 238 ? -9.430 -10.893 10.032 1.00 98.12 238 ASP A CA 1
ATOM 1891 C C . ASP A 1 238 ? -8.820 -9.543 9.621 1.00 98.12 238 ASP A C 1
ATOM 1893 O O . ASP A 1 238 ? -7.808 -9.131 10.179 1.00 98.12 238 ASP A O 1
ATOM 1897 N N . LEU A 1 239 ? -9.453 -8.817 8.687 1.00 98.12 239 LEU A N 1
ATOM 1898 C CA . LEU A 1 239 ? -8.969 -7.496 8.258 1.00 98.12 239 LEU A CA 1
ATOM 1899 C C . LEU A 1 239 ? -9.081 -6.455 9.374 1.00 98.12 239 LEU A C 1
ATOM 1901 O O . LEU A 1 239 ? -8.158 -5.668 9.586 1.00 98.12 239 LEU A O 1
ATOM 1905 N N . GLN A 1 240 ? -10.206 -6.456 10.090 1.00 97.75 240 GLN A N 1
ATOM 1906 C CA . GLN A 1 240 ? -10.473 -5.505 11.163 1.00 97.75 240 GLN A CA 1
ATOM 1907 C C . GLN A 1 240 ? -9.464 -5.653 12.305 1.00 97.75 240 GLN A C 1
ATOM 1909 O O . GLN A 1 240 ? -9.073 -4.646 12.888 1.00 97.75 240 GLN A O 1
ATOM 1914 N N . ALA A 1 241 ? -9.001 -6.874 12.598 1.00 98.25 241 ALA A N 1
ATOM 1915 C CA . ALA A 1 241 ? -7.959 -7.100 13.593 1.00 98.25 241 ALA A CA 1
ATOM 1916 C C . ALA A 1 241 ? -6.690 -6.298 13.258 1.00 98.25 241 ALA A C 1
ATOM 1918 O O . ALA A 1 241 ? -6.257 -5.484 14.071 1.00 98.25 241 ALA A O 1
ATOM 1919 N N . TYR A 1 242 ? -6.148 -6.433 12.043 1.00 98.38 242 TYR A N 1
ATOM 1920 C CA . TYR A 1 242 ? -4.947 -5.691 11.638 1.00 98.38 242 TYR A CA 1
ATOM 1921 C C . TYR A 1 242 ? -5.141 -4.171 11.675 1.00 98.38 242 TYR A C 1
ATOM 1923 O O . TYR A 1 242 ? -4.252 -3.450 12.125 1.00 98.38 242 TYR A O 1
ATOM 1931 N N . VAL A 1 243 ? -6.312 -3.677 11.256 1.00 97.69 243 VAL A N 1
ATOM 1932 C CA . VAL A 1 243 ? -6.638 -2.241 11.308 1.00 97.69 243 VAL A CA 1
ATOM 1933 C C . VAL A 1 243 ? -6.686 -1.741 12.753 1.00 97.69 243 VAL A C 1
ATOM 1935 O O . VAL A 1 243 ? -6.106 -0.702 13.055 1.00 97.69 243 VAL A O 1
ATOM 1938 N N . ASN A 1 244 ? -7.318 -2.489 13.659 1.00 97.25 244 ASN A N 1
ATOM 1939 C CA . ASN A 1 244 ? -7.430 -2.116 15.070 1.00 97.25 244 ASN A CA 1
ATOM 1940 C C . ASN A 1 244 ? -6.066 -2.102 15.780 1.00 97.25 244 ASN A C 1
ATOM 1942 O O . ASN A 1 244 ? -5.838 -1.261 16.647 1.00 97.25 244 ASN A O 1
ATOM 1946 N N . TYR A 1 245 ? -5.158 -3.009 15.406 1.00 98.00 245 TYR A N 1
ATOM 1947 C CA . TYR A 1 245 ? -3.795 -3.067 15.944 1.00 98.00 245 TYR A CA 1
ATOM 1948 C C . TYR A 1 245 ? -2.802 -2.139 15.227 1.00 98.00 245 TYR A C 1
ATOM 1950 O O . TYR A 1 245 ? -1.646 -2.068 15.637 1.00 98.00 245 TYR A O 1
ATOM 1958 N N . ASN A 1 246 ? -3.232 -1.406 14.192 1.00 97.31 246 ASN A N 1
ATOM 1959 C CA . ASN A 1 246 ? -2.359 -0.626 13.303 1.00 97.31 246 ASN A CA 1
ATOM 1960 C C . ASN A 1 246 ? -1.226 -1.459 12.665 1.00 97.31 246 ASN A C 1
ATOM 1962 O O . ASN A 1 246 ? -0.169 -0.926 12.330 1.00 97.31 246 ASN A O 1
ATOM 1966 N N . ASP A 1 247 ? -1.438 -2.765 12.485 1.00 98.25 247 ASP A N 1
ATOM 1967 C CA . ASP A 1 247 ? -0.473 -3.682 11.874 1.00 98.25 247 ASP A CA 1
ATOM 1968 C C . ASP A 1 247 ? -0.697 -3.753 10.357 1.00 98.25 247 ASP A C 1
ATOM 1970 O O . ASP A 1 247 ? -1.210 -4.728 9.799 1.00 98.25 247 ASP A O 1
ATOM 1974 N N . PHE A 1 248 ? -0.362 -2.659 9.672 1.00 97.75 248 PHE A N 1
ATOM 1975 C CA . PHE A 1 248 ? -0.559 -2.547 8.225 1.00 97.75 248 PHE A CA 1
ATOM 1976 C C . PHE A 1 248 ? 0.404 -3.428 7.435 1.00 97.75 248 PHE A C 1
ATOM 1978 O O . PHE A 1 248 ? 0.047 -3.908 6.360 1.00 97.75 248 PHE A O 1
ATOM 1985 N N . GLU A 1 249 ? 1.600 -3.691 7.964 1.00 98.25 249 GLU A N 1
ATOM 1986 C CA . GLU A 1 249 ? 2.507 -4.660 7.360 1.00 98.25 249 GLU A CA 1
ATOM 1987 C C . GLU A 1 249 ? 1.878 -6.057 7.390 1.00 98.25 249 GLU A C 1
ATOM 1989 O O . GLU A 1 249 ? 1.741 -6.688 6.336 1.00 98.25 249 GLU A O 1
ATOM 1994 N N . GLY A 1 250 ? 1.417 -6.503 8.565 1.00 98.56 250 GLY A N 1
ATOM 1995 C CA . GLY A 1 250 ? 0.710 -7.766 8.755 1.00 98.56 250 GLY A CA 1
ATOM 1996 C C . GLY A 1 250 ? -0.530 -7.893 7.876 1.00 98.56 250 GLY A C 1
ATOM 1997 O O . GLY A 1 250 ? -0.730 -8.945 7.265 1.00 98.56 250 GLY A O 1
ATOM 1998 N N . LEU A 1 251 ? -1.296 -6.809 7.709 1.00 98.44 251 LEU A N 1
ATOM 1999 C CA . LEU A 1 251 ? -2.429 -6.748 6.782 1.00 98.44 251 LEU A CA 1
ATOM 2000 C C . LEU A 1 251 ? -2.009 -7.090 5.346 1.00 98.44 251 LEU A C 1
ATOM 2002 O O . LEU A 1 251 ? -2.621 -7.946 4.704 1.00 98.44 251 LEU A O 1
ATOM 2006 N N . VAL A 1 252 ? -0.954 -6.448 4.833 1.00 98.25 252 VAL A N 1
ATOM 2007 C CA . VAL A 1 252 ? -0.453 -6.697 3.472 1.00 98.25 252 VAL A CA 1
ATOM 2008 C C . VAL A 1 252 ? 0.048 -8.139 3.347 1.00 98.25 252 VAL A C 1
ATOM 2010 O O . VAL A 1 252 ? -0.283 -8.817 2.374 1.00 98.25 252 VAL A O 1
ATOM 2013 N N . VAL A 1 253 ? 0.785 -8.647 4.344 1.00 98.19 253 VAL A N 1
ATOM 2014 C CA . VAL A 1 253 ? 1.275 -10.041 4.364 1.00 98.19 253 VAL A CA 1
ATOM 2015 C C . VAL A 1 253 ? 0.114 -11.037 4.309 1.00 98.19 253 VAL A C 1
ATOM 2017 O O . VAL A 1 253 ? 0.145 -11.995 3.531 1.00 98.19 253 VAL A O 1
ATOM 2020 N N . TYR A 1 254 ? -0.914 -10.809 5.127 1.00 98.12 254 TYR A N 1
ATOM 2021 C CA . TYR A 1 254 ? -2.112 -11.638 5.192 1.00 98.12 254 TYR A CA 1
ATOM 2022 C C . TYR A 1 254 ? -2.822 -11.682 3.837 1.00 98.12 254 TYR A C 1
ATOM 2024 O O . TYR A 1 254 ? -3.136 -12.764 3.331 1.00 98.12 254 TYR A O 1
ATOM 2032 N N . LEU A 1 255 ? -3.019 -10.520 3.208 1.00 97.94 255 LEU A N 1
ATOM 2033 C CA . LEU A 1 255 ? -3.674 -10.422 1.907 1.00 97.94 255 LEU A CA 1
ATOM 2034 C C . LEU A 1 255 ? -2.871 -11.126 0.803 1.00 97.94 255 LEU A C 1
ATOM 2036 O O . LEU A 1 255 ? -3.463 -11.858 0.007 1.00 97.94 255 LEU A O 1
ATOM 2040 N N . MET A 1 256 ? -1.538 -11.011 0.796 1.00 97.12 256 MET A N 1
ATOM 2041 C CA . MET A 1 256 ? -0.668 -11.769 -0.121 1.00 97.12 256 MET A CA 1
ATOM 2042 C C . MET A 1 256 ? -0.854 -13.283 0.050 1.00 97.12 256 MET A C 1
ATOM 2044 O O . MET A 1 256 ? -0.996 -14.017 -0.927 1.00 97.12 256 MET A O 1
ATOM 2048 N N . ALA A 1 257 ? -0.896 -13.762 1.296 1.00 97.00 257 ALA A N 1
ATOM 2049 C CA . ALA A 1 257 ? -1.064 -15.182 1.586 1.00 97.00 257 ALA A CA 1
ATOM 2050 C C . ALA A 1 257 ? -2.449 -15.711 1.175 1.00 97.00 257 ALA A C 1
ATOM 2052 O O . ALA A 1 257 ? -2.560 -16.831 0.671 1.00 97.00 257 ALA A O 1
ATOM 2053 N N . LYS A 1 258 ? -3.514 -14.924 1.371 1.00 96.50 258 LYS A N 1
ATOM 2054 C CA . LYS A 1 258 ? -4.889 -15.332 1.043 1.00 96.50 258 LYS A CA 1
ATOM 2055 C C . LYS A 1 258 ? -5.191 -15.304 -0.448 1.00 96.50 258 LYS A C 1
ATOM 2057 O O . LYS A 1 258 ? -5.839 -16.223 -0.946 1.00 96.50 258 LYS A O 1
ATOM 2062 N N . THR A 1 259 ? -4.723 -14.284 -1.157 1.00 93.94 259 THR A N 1
ATOM 2063 C CA . THR A 1 259 ? -4.999 -14.115 -2.593 1.00 93.94 259 THR A CA 1
ATOM 2064 C C . THR A 1 259 ? -4.251 -15.117 -3.464 1.00 93.94 259 THR A C 1
ATOM 2066 O O . THR A 1 259 ? -4.783 -15.539 -4.487 1.00 93.94 259 THR A O 1
ATOM 2069 N N . ARG A 1 260 ? -3.084 -15.598 -3.018 1.00 87.94 260 ARG A N 1
ATOM 2070 C CA . ARG A 1 260 ? -2.319 -16.644 -3.711 1.00 87.94 260 ARG A CA 1
ATOM 2071 C C . ARG A 1 260 ? -3.108 -17.937 -3.948 1.00 87.94 260 ARG A C 1
ATOM 2073 O O . ARG A 1 260 ? -2.879 -18.595 -4.952 1.00 87.94 260 ARG A O 1
ATOM 2080 N N . ASN A 1 261 ? -4.028 -18.297 -3.053 1.00 82.19 261 ASN A N 1
ATOM 2081 C CA . ASN A 1 261 ? -4.753 -19.575 -3.106 1.00 82.19 261 ASN A CA 1
ATOM 2082 C C . ASN A 1 261 ? -6.002 -19.557 -4.010 1.00 82.19 261 ASN A C 1
ATOM 2084 O O . ASN A 1 261 ? -6.817 -20.472 -3.930 1.00 82.19 261 ASN A O 1
ATOM 2088 N N . ARG A 1 262 ? -6.210 -18.500 -4.806 1.00 73.19 262 ARG A N 1
ATOM 2089 C CA . ARG A 1 262 ? -7.406 -18.344 -5.659 1.00 73.19 262 ARG A CA 1
ATOM 2090 C C . ARG A 1 262 ? -7.242 -18.817 -7.095 1.00 73.19 262 ARG A C 1
ATOM 2092 O O . ARG A 1 262 ? -8.255 -18.989 -7.766 1.00 73.19 262 ARG A O 1
ATOM 2099 N N . ASN A 1 263 ? -6.001 -18.986 -7.536 1.00 56.44 263 ASN A N 1
ATOM 2100 C CA . ASN A 1 263 ? -5.648 -19.455 -8.873 1.00 56.44 263 ASN A CA 1
ATOM 2101 C C . ASN A 1 263 ? -5.193 -20.909 -8.797 1.00 56.44 263 ASN A C 1
ATOM 2103 O O . ASN A 1 263 ? -5.531 -21.665 -9.730 1.00 56.44 263 ASN A O 1
#

Secondary structure (DSSP, 8-state):
--HHHHHHHHHHHHTTS-----------PPP-----------PPP-------HHHHHHHHHTT----PPPPP-TTSTTTTTTTGGGS------------------------------PPP-PPPPGGGGS---HHHHHHHHHHHHHHHHS-HHHHHHTHHHHHHHHHHTTTS-HHHHHHHHHH-HHHHHHHHHHHH-HHHHHHHHHHHHHHHHHHHHTT-SGGGHHHHHHHTT--HHHHHHHHHTT-HHHHHHHHHHHHGGG-

Foldseek 3Di:
DVVVVVVVVVVVVVVPPDDPDDDDDDDDDDDDDDDDDDDDDDDDDDDDDPPDPVVVVVVVVVPPDDDDDDDDPPPPVVPPVVVVVPPPPDDDDDDDDDDDDDDDDDDDDDDDDDDPPDDPPDDDQVLVVQDDDPVLLVLLVVLLVCLLPDDPVVCVVCVVVSVVSCVVNLSRQLLNSLLSLLLDPSSLVSVVSLVVDPVSLVVVCVSSLVSLVVCVVVVNPLSNLVVSCVSLVHDSVVLVVCSVVSVVVVNSVVSSVSSVPPD

Sequence (263 aa):
MKTLIAISLAALFVANQETSIEPIETLLFSEQEITLVPESKEEMPEYVEEVNEDTAIEILEEQKLELEPVVSLEGIVEKETAQILQSQSSEEEIEEELQPQVEDLAQLVEKPATTMAETPKAEPNPYETLPLSAEEKQKIGLLLGTLAEDNVFKLLFEKKYLERLGHDISYVHPVRFIGTVFSDPRLVYCMHQIRSSSFKWNGFIDGFSQRFTAELKANNINAYIPGLAESLNVKKEDLQAYVNYNDFEGLVVYLMAKTRNRN

Nearest PDB structures (foldseek):
  2f31-assembly1_A  TM=2.348E-01  e=5.350E+00  Mus musculus

Mean predicted aligned error: 16.43 Å

Radius of gyration: 28.67 Å; Cα contacts (8 Å, |Δi|>4): 120; chains: 1; bounding box: 85×64×78 Å